Protein AF-A0A939WJG8-F1 (afdb_monomer)

pLDDT: mean 74.5, std 11.59, range [35.25, 91.19]

Solvent-accessible surface area (backbone atoms only — not comparable to full-atom values): 16256 Å² total; per-residue (Å²): 112,74,70,60,54,50,51,56,51,47,62,45,47,52,56,51,48,52,36,52,53,50,52,52,50,49,52,52,50,50,55,52,46,51,54,51,51,51,51,54,49,51,54,53,46,52,54,50,49,51,55,49,49,52,50,54,48,49,56,49,49,57,53,42,72,67,47,97,65,46,68,78,44,87,48,35,74,47,60,39,32,32,32,78,86,74,40,65,67,33,68,40,82,93,78,42,50,72,72,50,49,54,47,50,62,76,40,33,61,46,77,71,76,54,48,61,74,74,44,98,83,38,62,64,55,53,78,44,78,40,81,80,60,99,70,44,45,38,32,41,39,34,61,43,88,91,59,29,35,44,31,36,32,38,40,46,69,58,54,55,69,68,53,76,81,79,78,82,88,74,80,84,82,68,72,60,65,57,62,54,50,54,41,51,51,52,47,52,52,38,54,52,52,49,50,53,51,51,53,53,50,57,53,56,63,56,59,70,66,55,65,65,57,56,54,53,56,55,49,54,57,67,52,50,58,53,53,50,49,38,50,52,35,51,46,35,59,71,71,59,70,54,97,45,73,67,54,44,50,51,36,50,51,51,38,54,51,45,52,52,52,51,52,49,58,50,49,55,52,52,50,49,64,58,68,70,52,79,77,94,66,93,81,81,132

Structure (mmCIF, N/CA/C/O backbone):
data_AF-A0A939WJG8-F1
#
_entry.id   AF-A0A939WJG8-F1
#
loop_
_atom_site.group_PDB
_atom_site.id
_atom_site.type_symbol
_atom_site.label_atom_id
_atom_site.label_alt_id
_atom_site.label_comp_id
_atom_site.label_asym_id
_atom_site.label_entity_id
_atom_site.label_seq_id
_atom_site.pdbx_PDB_ins_code
_atom_site.Cartn_x
_atom_site.Cartn_y
_atom_site.Cartn_z
_atom_site.occupancy
_atom_site.B_iso_or_equiv
_atom_site.auth_seq_id
_atom_site.auth_comp_id
_atom_site.auth_asym_id
_atom_site.auth_atom_id
_atom_site.pdbx_PDB_model_num
ATOM 1 N N . MET A 1 1 ? -41.786 -8.969 37.452 1.00 54.22 1 MET A N 1
ATOM 2 C CA . MET A 1 1 ? -40.324 -9.191 37.584 1.00 54.22 1 MET A CA 1
ATOM 3 C C . MET A 1 1 ? -39.619 -9.526 36.266 1.00 54.22 1 MET A C 1
ATOM 5 O O . MET A 1 1 ? -38.732 -8.779 35.883 1.00 54.22 1 MET A O 1
ATOM 9 N N . ARG A 1 2 ? -40.009 -10.577 35.526 1.00 60.16 2 ARG A N 1
ATOM 10 C CA . ARG A 1 2 ? -39.289 -11.051 34.318 1.00 60.16 2 ARG A CA 1
ATOM 11 C C . ARG A 1 2 ? -39.144 -10.012 33.180 1.00 60.16 2 ARG A C 1
ATOM 13 O O . ARG A 1 2 ? -38.089 -9.943 32.566 1.00 60.16 2 ARG A O 1
ATOM 20 N N . LYS A 1 3 ? -40.157 -9.158 32.953 1.00 65.62 3 LYS A N 1
ATOM 21 C CA . LYS A 1 3 ? -40.115 -8.068 31.948 1.00 65.62 3 LYS A CA 1
ATOM 22 C C . LYS A 1 3 ? -39.109 -6.954 32.292 1.00 65.62 3 LYS A C 1
ATOM 24 O O . LYS A 1 3 ? -38.459 -6.437 31.400 1.00 65.62 3 LYS A O 1
ATOM 29 N N . ILE A 1 4 ? -38.939 -6.625 33.575 1.00 67.75 4 ILE A N 1
ATOM 30 C CA . ILE A 1 4 ? -38.030 -5.552 34.028 1.00 67.75 4 ILE A CA 1
ATOM 31 C C . ILE A 1 4 ? -36.568 -5.996 33.905 1.00 67.75 4 ILE A C 1
ATOM 33 O O . ILE A 1 4 ? -35.735 -5.246 33.409 1.00 67.75 4 ILE A O 1
ATOM 37 N N . VAL A 1 5 ? -36.270 -7.245 34.276 1.00 71.69 5 VAL A N 1
ATOM 38 C CA . VAL A 1 5 ? -34.931 -7.832 34.092 1.00 71.69 5 VAL A CA 1
ATOM 39 C C . VAL A 1 5 ? -34.547 -7.862 32.611 1.00 71.69 5 VAL A C 1
ATOM 41 O O . VAL A 1 5 ? -33.413 -7.541 32.271 1.00 71.69 5 VAL A O 1
ATOM 44 N N . LEU A 1 6 ? -35.500 -8.171 31.723 1.00 73.94 6 LEU A N 1
ATOM 45 C CA . LEU A 1 6 ? -35.280 -8.153 30.276 1.00 73.94 6 LEU A CA 1
ATOM 46 C C . LEU A 1 6 ? -34.906 -6.752 29.762 1.00 73.94 6 LEU A C 1
ATOM 48 O O . LEU A 1 6 ? -33.988 -6.632 28.959 1.00 73.94 6 LEU A O 1
ATOM 52 N N . VAL A 1 7 ? -35.572 -5.699 30.251 1.00 76.88 7 VAL A N 1
ATOM 53 C CA . VAL A 1 7 ? -35.285 -4.305 29.866 1.00 76.88 7 VAL A CA 1
ATOM 54 C C . VAL A 1 7 ? -33.875 -3.893 30.290 1.00 76.88 7 VAL A C 1
ATOM 56 O O . VAL A 1 7 ? -33.138 -3.341 29.480 1.00 76.88 7 VAL A O 1
ATOM 59 N N . TYR A 1 8 ? -33.460 -4.219 31.517 1.00 72.25 8 TYR A N 1
ATOM 60 C CA . TYR A 1 8 ? -32.099 -3.929 31.983 1.00 72.25 8 TYR A CA 1
ATOM 61 C C . TYR A 1 8 ? -31.030 -4.695 31.199 1.00 72.25 8 TYR A C 1
ATOM 63 O O . TYR A 1 8 ? -29.986 -4.137 30.863 1.00 72.25 8 TYR A O 1
ATOM 71 N N . LEU A 1 9 ? -31.299 -5.959 30.865 1.00 73.88 9 LEU A N 1
ATOM 72 C CA . LEU A 1 9 ? -30.382 -6.788 30.086 1.00 73.88 9 LEU A CA 1
ATOM 73 C C . LEU A 1 9 ? -30.248 -6.261 28.649 1.00 73.88 9 LEU A C 1
ATOM 75 O O . LEU A 1 9 ? -29.139 -6.192 28.126 1.00 73.88 9 LEU A O 1
ATOM 79 N N . LEU A 1 10 ? -31.348 -5.790 28.051 1.00 77.06 10 LEU A N 1
ATOM 80 C CA . LEU A 1 10 ? -31.349 -5.125 26.746 1.00 77.06 10 LEU A CA 1
ATOM 81 C C . LEU A 1 10 ? -30.571 -3.798 26.776 1.00 77.06 10 LEU A C 1
ATOM 83 O O . LEU A 1 10 ? -29.812 -3.512 25.853 1.00 77.06 10 LEU A O 1
ATOM 87 N N . MET A 1 11 ? -30.718 -3.014 27.849 1.00 76.50 11 MET A N 1
ATOM 88 C CA . MET A 1 11 ? -30.060 -1.712 27.994 1.00 76.50 11 MET A CA 1
ATOM 89 C C . MET A 1 11 ? -28.530 -1.820 28.091 1.00 76.50 11 MET A C 1
ATOM 91 O O . MET A 1 11 ? -27.831 -0.896 27.690 1.00 76.50 11 MET A O 1
ATOM 95 N N . ILE A 1 12 ? -28.014 -2.947 28.595 1.00 76.44 12 ILE A N 1
ATOM 96 C CA . ILE A 1 12 ? -26.574 -3.239 28.676 1.00 76.44 12 ILE A CA 1
ATOM 97 C C . ILE A 1 12 ? -26.078 -3.931 27.397 1.00 76.44 12 ILE A C 1
ATOM 99 O O . ILE A 1 12 ? -25.001 -3.615 26.892 1.00 76.44 12 ILE A O 1
ATOM 103 N N . ALA A 1 13 ? -26.856 -4.871 26.853 1.00 75.38 13 ALA A N 1
ATOM 104 C CA . ALA A 1 13 ? -26.451 -5.653 25.687 1.00 75.38 13 ALA A CA 1
ATOM 105 C C . ALA A 1 13 ? -26.390 -4.812 24.401 1.00 75.38 13 ALA A C 1
ATOM 107 O O . ALA A 1 13 ? -25.462 -4.969 23.611 1.00 75.38 13 ALA A O 1
ATOM 108 N N . LEU A 1 14 ? -27.341 -3.897 24.194 1.00 78.81 14 LEU A N 1
ATOM 109 C CA . LEU A 1 14 ? -27.427 -3.079 22.982 1.00 78.81 14 LEU A CA 1
ATOM 110 C C . LEU A 1 14 ? -26.174 -2.207 22.730 1.00 78.81 14 LEU A C 1
ATOM 112 O O . LEU A 1 14 ? -25.604 -2.294 21.639 1.00 78.81 14 LEU A O 1
ATOM 116 N N . PRO A 1 15 ? -25.685 -1.402 23.693 1.00 79.00 15 PRO A N 1
ATOM 117 C CA . PRO A 1 15 ? -24.461 -0.625 23.505 1.00 79.00 15 PRO A CA 1
ATOM 118 C C . PRO A 1 15 ? -23.212 -1.505 23.385 1.00 79.00 15 PRO A C 1
ATOM 120 O O . PRO A 1 15 ? -22.341 -1.188 22.580 1.00 79.00 15 PRO A O 1
ATOM 123 N N . ALA A 1 16 ? -23.129 -2.636 24.096 1.00 77.50 16 ALA A N 1
ATOM 124 C CA . ALA A 1 16 ? -22.011 -3.572 23.944 1.00 77.50 16 ALA A CA 1
ATOM 125 C C . ALA A 1 16 ? -21.936 -4.153 22.519 1.00 77.50 16 ALA A C 1
ATOM 127 O O . ALA A 1 16 ? -20.854 -4.255 21.941 1.00 77.50 16 ALA A O 1
ATOM 128 N N . VAL A 1 17 ? -23.088 -4.472 21.923 1.00 81.94 17 VAL A N 1
ATOM 129 C CA . VAL A 1 17 ? -23.177 -4.939 20.533 1.00 81.94 17 VAL A CA 1
ATOM 130 C C . VAL A 1 17 ? -22.814 -3.826 19.547 1.00 81.94 17 VAL A C 1
ATOM 132 O O . VAL A 1 17 ? -22.061 -4.078 18.610 1.00 81.94 17 VAL A O 1
ATOM 135 N N . LEU A 1 18 ? -23.275 -2.591 19.762 1.00 81.38 18 LEU A N 1
ATOM 136 C CA . LEU A 1 18 ? -22.906 -1.440 18.923 1.00 81.38 18 LEU A CA 1
ATOM 137 C C . LEU A 1 18 ? -21.399 -1.157 18.953 1.00 81.38 18 LEU A C 1
ATOM 139 O O . LEU A 1 18 ? -20.799 -0.903 17.911 1.00 81.38 18 LEU A O 1
ATOM 143 N N . VAL A 1 19 ? -20.785 -1.251 20.130 1.00 80.88 19 VAL A N 1
ATOM 144 C CA . VAL A 1 19 ? -19.335 -1.149 20.335 1.00 80.88 19 VAL A CA 1
ATOM 145 C C . VAL A 1 19 ? -18.621 -2.270 19.575 1.00 80.88 19 VAL A C 1
ATOM 147 O O . VAL A 1 19 ? -17.733 -1.997 18.771 1.00 80.88 19 VAL A O 1
ATOM 150 N N . ALA A 1 20 ? -19.039 -3.526 19.747 1.00 76.88 20 ALA A N 1
ATOM 151 C CA . ALA A 1 20 ? -18.427 -4.659 19.053 1.00 76.88 20 ALA A CA 1
ATOM 152 C C . ALA A 1 20 ? -18.528 -4.532 17.520 1.00 76.88 20 ALA A C 1
ATOM 154 O O . ALA A 1 20 ? -17.535 -4.717 16.813 1.00 76.88 20 ALA A O 1
ATOM 155 N N . LEU A 1 21 ? -19.700 -4.153 17.003 1.00 85.88 21 LEU A N 1
ATOM 156 C CA . LEU A 1 21 ? -19.925 -3.932 15.573 1.00 85.88 21 LEU A CA 1
ATOM 157 C C . LEU A 1 21 ? -19.122 -2.740 15.044 1.00 85.88 21 LEU A C 1
ATOM 159 O O . LEU A 1 21 ? -18.521 -2.842 13.977 1.00 85.88 21 LEU A O 1
ATOM 163 N N . GLY A 1 22 ? -19.065 -1.633 15.788 1.00 84.44 22 GLY A N 1
ATOM 164 C CA . GLY A 1 22 ? -18.285 -0.451 15.425 1.00 84.44 22 GLY A CA 1
ATOM 165 C C . GLY A 1 22 ? -16.783 -0.730 15.388 1.00 84.44 22 GLY A C 1
ATOM 166 O O . GLY A 1 22 ? -16.111 -0.328 14.440 1.00 84.44 22 GLY A O 1
ATOM 167 N N . GLY A 1 23 ? -16.265 -1.487 16.361 1.00 79.75 23 GLY A N 1
ATOM 168 C CA . GLY A 1 23 ? -14.868 -1.920 16.394 1.00 79.75 23 GLY A CA 1
ATOM 169 C C . GLY A 1 23 ? -14.524 -2.831 15.217 1.00 79.75 23 GLY A C 1
ATOM 170 O O . GLY A 1 23 ? -13.530 -2.604 14.529 1.00 79.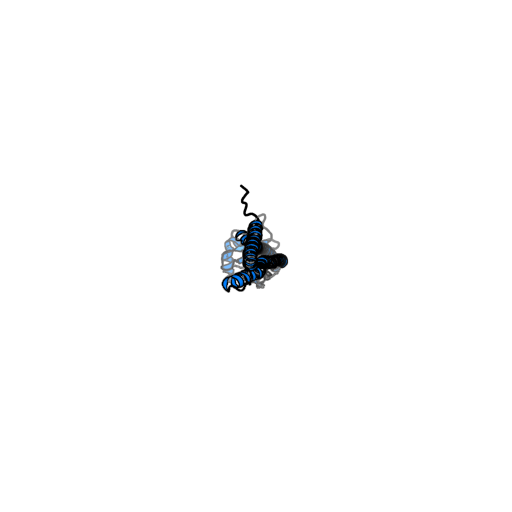75 23 GLY A O 1
ATOM 171 N N . LEU A 1 24 ? -15.386 -3.807 14.912 1.00 83.44 24 LEU A N 1
ATOM 172 C CA . LEU A 1 24 ? -15.197 -4.687 13.758 1.00 83.44 24 LEU A CA 1
ATOM 173 C C . LEU A 1 24 ? -15.260 -3.912 12.434 1.00 83.44 24 LEU A C 1
ATOM 175 O O . LEU A 1 24 ? -14.475 -4.173 11.521 1.00 83.44 24 LEU A O 1
ATOM 179 N N . HIS A 1 25 ? -16.166 -2.937 12.327 1.00 81.44 25 HIS A N 1
ATOM 180 C CA . HIS A 1 25 ? -16.285 -2.097 11.140 1.00 81.44 25 HIS A CA 1
ATOM 181 C C . HIS A 1 25 ? -15.059 -1.196 10.954 1.00 81.44 25 HIS A C 1
ATOM 183 O O . HIS A 1 25 ? -14.574 -1.063 9.832 1.00 81.44 25 HIS A O 1
ATOM 189 N N . LEU A 1 26 ? -14.513 -0.650 12.045 1.00 85.50 26 LEU A N 1
ATOM 190 C CA . LEU A 1 26 ? -13.283 0.142 12.045 1.00 85.50 26 LEU A CA 1
ATOM 191 C C . LEU A 1 26 ? -12.083 -0.685 11.576 1.00 85.50 26 LEU A C 1
ATOM 193 O O . LEU A 1 26 ? -11.388 -0.269 10.654 1.00 85.50 26 LEU A O 1
ATOM 197 N N . VAL A 1 27 ? -11.880 -1.873 12.153 1.00 82.25 27 VAL A N 1
ATOM 198 C CA . VAL A 1 27 ? -10.782 -2.772 11.764 1.00 82.25 27 VAL A CA 1
ATOM 199 C C . VAL A 1 27 ? -10.921 -3.181 10.303 1.00 82.25 27 VAL A C 1
ATOM 201 O O . VAL A 1 27 ? -9.962 -3.091 9.543 1.00 82.25 27 VAL A O 1
ATOM 204 N N . ARG A 1 28 ? -12.126 -3.571 9.871 1.00 80.94 28 ARG A N 1
ATOM 205 C CA . ARG A 1 28 ? -12.371 -3.946 8.475 1.00 80.94 28 ARG A CA 1
ATOM 206 C C . ARG A 1 28 ? -12.091 -2.783 7.522 1.00 80.94 28 ARG A C 1
ATOM 208 O O . ARG A 1 28 ? -11.525 -3.005 6.455 1.00 80.94 28 ARG A O 1
ATOM 215 N N . ARG A 1 29 ? -12.478 -1.561 7.898 1.00 81.38 29 ARG A N 1
ATOM 216 C CA . ARG A 1 29 ? -12.236 -0.351 7.105 1.00 81.38 29 ARG A CA 1
ATOM 217 C C . ARG A 1 29 ? -10.747 -0.028 7.015 1.00 81.38 29 ARG A C 1
ATOM 219 O O . ARG A 1 29 ? -10.286 0.294 5.927 1.00 81.38 29 ARG A O 1
ATOM 226 N N . GLU A 1 30 ? -10.010 -0.162 8.113 1.00 81.94 30 GLU A N 1
ATOM 227 C CA . GLU A 1 30 ? -8.571 0.106 8.131 1.00 81.94 30 GLU A CA 1
ATOM 228 C C . GLU A 1 30 ? -7.794 -0.940 7.326 1.00 81.94 30 GLU A C 1
ATOM 230 O O . GLU A 1 30 ? -6.941 -0.585 6.523 1.00 81.94 30 GLU A O 1
ATOM 235 N N . VAL A 1 31 ? -8.157 -2.222 7.438 1.00 81.25 31 VAL A N 1
ATOM 236 C CA . VAL A 1 31 ? -7.549 -3.298 6.637 1.00 81.25 31 VAL A CA 1
ATOM 237 C C . VAL A 1 31 ? -7.806 -3.095 5.141 1.00 81.25 31 VAL A C 1
ATOM 239 O O . VAL A 1 31 ? -6.884 -3.220 4.338 1.00 81.25 31 VAL A O 1
ATOM 242 N N . LEU A 1 32 ? -9.040 -2.756 4.751 1.00 80.94 32 LEU A N 1
ATOM 243 C CA . LEU A 1 32 ? -9.377 -2.480 3.349 1.00 80.94 32 LEU A CA 1
ATOM 244 C C . LEU A 1 32 ? -8.619 -1.266 2.811 1.00 80.94 32 LEU A C 1
ATOM 246 O O . LEU A 1 32 ? -8.122 -1.312 1.687 1.00 80.94 32 LEU A O 1
ATOM 250 N N . ARG A 1 33 ? -8.513 -0.205 3.616 1.00 78.62 33 ARG A N 1
ATOM 251 C CA . ARG A 1 33 ? -7.779 1.002 3.248 1.00 78.62 33 ARG A CA 1
ATOM 252 C C . ARG A 1 33 ? -6.295 0.711 3.056 1.00 78.62 33 ARG A C 1
ATOM 254 O O . ARG A 1 33 ? -5.763 1.067 2.016 1.00 78.62 33 ARG A O 1
ATOM 261 N N . LEU A 1 34 ? -5.657 0.029 4.008 1.00 77.94 34 LEU A N 1
ATOM 262 C CA . LEU A 1 34 ? -4.239 -0.320 3.917 1.00 77.94 34 LEU A CA 1
ATOM 263 C C . LEU A 1 34 ? -3.947 -1.135 2.659 1.00 77.94 34 LEU A C 1
ATOM 265 O O . LEU A 1 34 ? -2.980 -0.848 1.968 1.00 77.94 34 LEU A O 1
ATOM 269 N N . HIS A 1 35 ? -4.811 -2.095 2.320 1.00 76.88 35 HIS A N 1
ATOM 270 C CA . HIS A 1 35 ? -4.614 -2.914 1.129 1.00 76.88 35 HIS A CA 1
ATOM 271 C C . HIS A 1 35 ? -4.800 -2.122 -0.174 1.00 76.88 35 HIS A C 1
ATOM 273 O O . HIS A 1 35 ? -4.057 -2.323 -1.133 1.00 76.88 35 HIS A O 1
ATOM 279 N N . GLN A 1 36 ? -5.776 -1.207 -0.222 1.00 77.25 36 GLN A N 1
ATOM 280 C CA . GLN A 1 36 ? -5.980 -0.333 -1.381 1.00 77.25 36 GLN A CA 1
ATOM 281 C C . GLN A 1 36 ? -4.844 0.678 -1.548 1.00 77.25 36 GLN A C 1
ATOM 283 O O . GLN A 1 36 ? -4.355 0.859 -2.664 1.00 77.25 36 GLN A O 1
ATOM 288 N N . ASP A 1 37 ? -4.407 1.298 -0.454 1.00 78.62 37 ASP A N 1
ATOM 289 C CA . ASP A 1 37 ? -3.308 2.256 -0.457 1.00 78.62 37 ASP A CA 1
ATOM 290 C C . ASP A 1 37 ? -1.997 1.550 -0.840 1.00 78.62 37 ASP A C 1
ATOM 292 O O . ASP A 1 37 ? -1.301 2.011 -1.740 1.00 78.62 37 ASP A O 1
ATOM 296 N N . GLU A 1 38 ? -1.697 0.379 -0.270 1.00 75.81 38 GLU A N 1
ATOM 297 C CA . GLU A 1 38 ? -0.520 -0.425 -0.626 1.00 75.81 38 GLU A CA 1
ATOM 298 C C . GLU A 1 38 ? -0.502 -0.786 -2.118 1.00 75.81 38 GLU A C 1
ATOM 300 O O . GLU A 1 38 ? 0.510 -0.578 -2.787 1.00 75.81 38 GLU A O 1
ATOM 305 N N . GLN A 1 39 ? -1.624 -1.253 -2.680 1.00 76.75 39 GLN A N 1
ATOM 306 C CA . GLN A 1 39 ? -1.711 -1.576 -4.108 1.00 76.75 39 GLN A CA 1
ATOM 307 C C . GLN A 1 39 ? -1.562 -0.339 -5.001 1.00 76.75 39 GLN A C 1
ATOM 309 O O . GLN A 1 39 ? -0.847 -0.38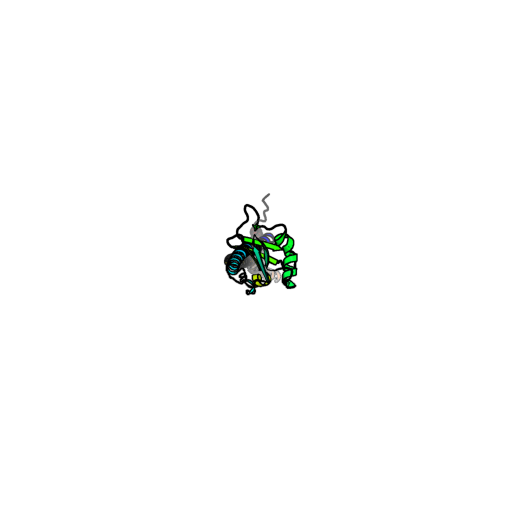4 -6.005 1.00 76.75 39 GLN A O 1
ATOM 314 N N . ALA A 1 40 ? -2.213 0.774 -4.652 1.00 77.75 40 ALA A N 1
ATOM 315 C CA . ALA A 1 40 ? -2.120 2.017 -5.410 1.00 77.75 40 ALA A CA 1
ATOM 316 C C . ALA A 1 40 ? -0.698 2.590 -5.369 1.00 77.75 40 ALA A C 1
ATOM 318 O O . ALA A 1 40 ? -0.169 3.018 -6.400 1.00 77.75 40 ALA A O 1
ATOM 319 N N . HIS A 1 41 ? -0.054 2.551 -4.203 1.00 77.62 41 HIS A N 1
ATOM 320 C CA . HIS A 1 41 ? 1.327 2.971 -4.032 1.00 77.62 41 HIS A CA 1
ATOM 321 C C . HIS A 1 41 ? 2.293 2.045 -4.763 1.00 77.62 41 HIS A C 1
ATOM 323 O O . HIS A 1 41 ? 3.136 2.562 -5.485 1.00 77.62 41 HIS A O 1
ATOM 329 N N . ALA A 1 42 ? 2.139 0.722 -4.684 1.00 74.31 42 ALA A N 1
ATOM 330 C CA . ALA A 1 42 ? 2.972 -0.227 -5.423 1.00 74.31 42 ALA A CA 1
ATOM 331 C C . ALA A 1 42 ? 2.835 -0.044 -6.945 1.00 74.31 42 ALA A C 1
ATOM 333 O O . ALA A 1 42 ? 3.831 -0.017 -7.667 1.00 74.31 42 ALA A O 1
ATOM 334 N N . ALA A 1 43 ? 1.615 0.166 -7.450 1.00 76.06 43 ALA A N 1
ATOM 335 C CA . ALA A 1 43 ? 1.381 0.428 -8.870 1.00 76.06 43 ALA A CA 1
ATOM 336 C C . ALA A 1 43 ? 2.008 1.761 -9.322 1.00 76.06 43 ALA A C 1
ATOM 338 O O . ALA A 1 43 ? 2.669 1.839 -10.365 1.00 76.06 43 ALA A O 1
ATOM 339 N N . GLN A 1 44 ? 1.842 2.825 -8.532 1.00 77.62 44 GLN A N 1
ATOM 340 C CA . GLN A 1 44 ? 2.447 4.126 -8.823 1.00 77.62 44 GLN A CA 1
ATOM 341 C C . GLN A 1 44 ? 3.968 4.115 -8.669 1.00 77.62 44 GLN A C 1
ATOM 343 O O . GLN A 1 44 ? 4.671 4.798 -9.410 1.00 77.62 44 GLN A O 1
ATOM 348 N N . ALA A 1 45 ? 4.495 3.369 -7.709 1.00 76.00 45 ALA A N 1
ATOM 349 C CA . ALA A 1 45 ? 5.917 3.309 -7.463 1.00 76.00 45 ALA A CA 1
ATOM 350 C C . ALA A 1 45 ? 6.616 2.450 -8.516 1.00 76.00 45 ALA A C 1
ATOM 352 O O . ALA A 1 45 ? 7.583 2.928 -9.097 1.00 76.00 45 ALA A O 1
ATOM 353 N N . GLY A 1 46 ? 6.044 1.308 -8.910 1.00 72.44 46 GLY A N 1
ATOM 354 C CA . GLY A 1 46 ? 6.531 0.514 -10.039 1.00 72.44 46 GLY A CA 1
ATOM 355 C C . GLY A 1 46 ? 6.561 1.310 -11.348 1.00 72.44 46 GLY A C 1
ATOM 356 O O . GLY A 1 46 ? 7.570 1.321 -12.051 1.00 72.44 46 GLY A O 1
ATOM 357 N N . THR A 1 47 ? 5.503 2.067 -11.655 1.00 79.06 47 THR A N 1
ATOM 358 C CA . THR A 1 47 ? 5.480 2.928 -12.855 1.00 79.06 47 THR A CA 1
ATOM 359 C C . THR A 1 47 ? 6.507 4.064 -12.790 1.00 79.06 47 THR A C 1
ATOM 361 O O . THR A 1 47 ? 7.200 4.317 -13.778 1.00 79.06 47 THR A O 1
ATOM 364 N N . ARG A 1 48 ? 6.672 4.723 -11.634 1.00 78.56 48 ARG A N 1
ATOM 365 C CA . ARG A 1 48 ? 7.711 5.751 -11.433 1.00 78.56 48 ARG A CA 1
ATOM 366 C C . ARG A 1 48 ? 9.121 5.172 -11.499 1.00 78.56 48 ARG A C 1
ATOM 368 O O . ARG A 1 48 ? 9.994 5.807 -12.085 1.00 78.56 48 ARG A O 1
ATOM 375 N N . LEU A 1 49 ? 9.340 3.995 -10.918 1.00 76.88 49 LEU A N 1
ATOM 376 C CA . LEU A 1 49 ? 10.617 3.291 -10.916 1.00 76.88 49 LEU A CA 1
ATOM 377 C C . LEU A 1 49 ? 11.015 2.941 -12.348 1.00 76.88 49 LEU A C 1
ATOM 379 O O . LEU A 1 49 ? 12.116 3.283 -12.758 1.00 76.88 49 LEU A O 1
ATOM 383 N N . VAL A 1 50 ? 10.104 2.361 -13.136 1.00 78.00 50 VAL A N 1
ATOM 384 C CA . VAL A 1 50 ? 10.342 2.042 -14.553 1.00 78.00 50 VAL A CA 1
ATOM 385 C C . VAL A 1 50 ? 10.621 3.305 -15.366 1.00 78.00 50 VAL A C 1
ATOM 387 O O . VAL A 1 50 ? 11.606 3.348 -16.101 1.00 78.00 50 VAL A O 1
ATOM 390 N N . ALA A 1 51 ? 9.815 4.360 -15.210 1.00 78.50 51 ALA A N 1
ATOM 391 C CA . ALA A 1 51 ? 10.023 5.616 -15.932 1.00 78.50 51 ALA A CA 1
ATOM 392 C C . ALA A 1 51 ? 11.372 6.269 -15.583 1.00 78.50 51 ALA A C 1
ATOM 394 O O . ALA A 1 51 ? 12.084 6.762 -16.462 1.00 78.50 51 ALA A O 1
ATOM 395 N N . ARG A 1 52 ? 11.751 6.246 -14.300 1.00 80.06 52 ARG A N 1
ATOM 396 C CA . ARG A 1 52 ? 13.037 6.759 -13.824 1.00 80.06 52 ARG A CA 1
ATOM 397 C C . ARG A 1 52 ? 14.199 5.907 -14.321 1.00 80.06 52 ARG A C 1
ATOM 399 O O . ARG A 1 52 ? 15.157 6.468 -14.842 1.00 80.06 52 ARG A O 1
ATOM 406 N N . ALA A 1 53 ? 14.088 4.585 -14.219 1.00 78.50 53 ALA A N 1
ATOM 407 C CA . ALA A 1 53 ? 15.079 3.633 -14.699 1.00 78.50 53 ALA A CA 1
ATOM 408 C C . ALA A 1 53 ? 15.335 3.812 -16.193 1.00 78.50 53 ALA A C 1
ATOM 410 O O . ALA A 1 53 ? 16.480 3.932 -16.615 1.00 78.50 53 ALA A O 1
ATOM 411 N N . GLN A 1 54 ? 14.271 3.907 -16.991 1.00 81.81 54 GLN A N 1
ATOM 412 C CA . GLN A 1 54 ? 14.372 4.131 -18.427 1.00 81.81 54 GLN A CA 1
ATOM 413 C C . GLN A 1 54 ? 15.075 5.456 -18.739 1.00 81.81 54 GLN A C 1
ATOM 415 O O . GLN A 1 54 ? 15.925 5.502 -19.629 1.00 81.81 54 GLN A O 1
ATOM 420 N N . LYS A 1 55 ? 14.753 6.527 -18.004 1.00 84.44 55 LYS A N 1
ATOM 421 C CA . LYS A 1 55 ? 15.390 7.836 -18.182 1.00 84.44 55 LYS A CA 1
ATOM 422 C C . LYS A 1 55 ? 16.876 7.805 -17.813 1.00 84.44 55 LYS A C 1
ATOM 424 O O . LYS A 1 55 ? 17.701 8.217 -18.624 1.00 84.44 55 LYS A O 1
ATOM 429 N N . GLU A 1 56 ? 17.222 7.292 -16.634 1.00 83.69 56 GLU A N 1
ATOM 430 C CA . GLU A 1 56 ? 18.612 7.188 -16.168 1.00 83.69 56 GLU A CA 1
ATOM 431 C C . GLU A 1 56 ? 19.447 6.280 -17.086 1.00 83.69 56 GLU A C 1
ATOM 433 O O . GLU A 1 56 ? 20.585 6.612 -17.430 1.00 83.69 56 GLU A O 1
ATOM 438 N N . LEU A 1 57 ? 18.869 5.172 -17.557 1.00 85.00 57 LEU A N 1
ATOM 439 C CA . LEU A 1 57 ? 19.516 4.258 -18.493 1.00 85.00 57 LEU A CA 1
ATOM 440 C C . LEU A 1 57 ? 19.754 4.910 -19.856 1.00 85.00 57 LEU A C 1
ATOM 442 O O . LEU A 1 57 ? 20.842 4.774 -20.411 1.00 85.00 57 LEU A O 1
ATOM 446 N N . LEU A 1 58 ? 18.772 5.648 -20.383 1.00 86.06 58 LEU A N 1
ATOM 447 C CA . LEU A 1 58 ? 18.912 6.377 -21.644 1.00 86.06 58 LEU A CA 1
ATOM 448 C C . LEU A 1 58 ? 19.990 7.459 -21.550 1.00 86.06 58 LEU A C 1
ATOM 450 O O . LEU A 1 58 ? 20.825 7.579 -22.445 1.00 86.06 58 LEU A O 1
ATOM 454 N N . GLU A 1 59 ? 20.007 8.229 -20.463 1.00 87.62 59 GLU A N 1
ATOM 455 C CA . GLU A 1 59 ? 21.037 9.242 -20.230 1.00 87.62 59 GLU A CA 1
ATOM 456 C C . GLU A 1 59 ? 22.430 8.610 -20.123 1.00 87.62 59 GLU A C 1
ATOM 458 O O . GLU A 1 59 ? 23.374 9.090 -20.754 1.00 87.62 59 GLU A O 1
ATOM 463 N N . THR A 1 60 ? 22.554 7.498 -19.395 1.00 86.06 60 THR A N 1
ATOM 464 C CA . THR A 1 60 ? 23.812 6.746 -19.270 1.00 86.06 60 THR A CA 1
ATOM 465 C C . THR A 1 60 ? 24.263 6.200 -20.622 1.00 86.06 60 THR A C 1
ATOM 467 O O . THR A 1 60 ? 25.420 6.362 -21.007 1.00 86.06 60 THR A O 1
ATOM 470 N N . ALA A 1 61 ? 23.343 5.627 -21.396 1.00 87.25 61 ALA A N 1
ATOM 471 C CA . ALA A 1 61 ? 23.647 5.078 -22.706 1.00 87.25 61 ALA A CA 1
ATOM 472 C C . ALA A 1 61 ? 24.097 6.160 -23.700 1.00 87.25 61 ALA A C 1
ATOM 474 O O . ALA A 1 61 ? 25.058 5.971 -24.447 1.00 87.25 61 ALA A O 1
ATOM 475 N N . ARG A 1 62 ? 23.463 7.338 -23.677 1.00 87.62 62 ARG A N 1
ATOM 476 C CA . ARG A 1 62 ? 23.880 8.483 -24.498 1.00 87.62 62 ARG A CA 1
ATOM 477 C C . ARG A 1 62 ? 25.273 8.996 -24.138 1.00 87.62 62 ARG A C 1
ATOM 479 O O . ARG A 1 62 ? 25.980 9.428 -25.055 1.00 87.62 62 ARG A O 1
ATOM 486 N N . ARG A 1 63 ? 25.646 8.964 -22.850 1.00 87.50 63 ARG A N 1
ATOM 487 C CA . ARG A 1 63 ? 26.997 9.314 -22.373 1.00 87.50 63 ARG A CA 1
ATOM 488 C C . ARG A 1 63 ? 28.025 8.308 -22.879 1.00 87.50 63 ARG A C 1
ATOM 490 O O . ARG A 1 63 ? 28.951 8.714 -23.570 1.00 87.50 63 ARG A O 1
ATOM 497 N N . LEU A 1 64 ? 27.787 7.013 -22.669 1.00 86.69 64 LEU A N 1
ATOM 498 C CA . LEU A 1 64 ? 28.664 5.943 -23.157 1.00 86.69 64 LEU A CA 1
ATOM 499 C C . LEU A 1 64 ? 28.835 5.991 -24.680 1.00 86.69 64 LEU A C 1
ATOM 501 O O . LEU A 1 64 ? 29.942 5.931 -25.195 1.00 86.69 64 LEU A O 1
ATOM 505 N N . ALA A 1 65 ? 27.752 6.210 -25.428 1.00 84.75 65 ALA A N 1
ATOM 506 C CA . ALA A 1 65 ? 27.817 6.345 -26.884 1.00 84.75 65 ALA A CA 1
ATOM 507 C C . ALA A 1 65 ? 28.592 7.588 -27.370 1.00 84.75 65 ALA A C 1
ATOM 509 O O . ALA A 1 65 ? 28.873 7.706 -28.568 1.00 84.75 65 ALA A O 1
ATOM 510 N N . ALA A 1 66 ? 28.846 8.576 -26.505 1.00 84.50 66 ALA A N 1
ATOM 511 C CA . ALA A 1 66 ? 29.660 9.743 -26.838 1.00 84.50 66 ALA A CA 1
ATOM 512 C C . ALA A 1 66 ? 31.160 9.462 -26.668 1.00 84.50 66 ALA A C 1
ATOM 514 O O . ALA A 1 66 ? 31.971 10.051 -27.392 1.00 84.50 66 ALA A O 1
ATOM 515 N N . GLU A 1 67 ? 31.516 8.538 -25.777 1.00 84.19 67 GLU A N 1
ATOM 516 C CA . GLU A 1 67 ? 32.895 8.149 -25.516 1.00 84.19 67 GLU A CA 1
ATOM 517 C C . GLU A 1 67 ? 33.538 7.466 -26.739 1.00 84.19 67 GLU A C 1
ATOM 519 O O . GLU A 1 67 ? 32.856 6.853 -27.570 1.00 84.19 67 GLU A O 1
ATOM 524 N N . PRO A 1 68 ? 34.864 7.606 -26.914 1.00 76.50 68 PRO A N 1
ATOM 525 C CA . PRO A 1 68 ? 35.581 6.968 -28.013 1.00 76.50 68 PRO A CA 1
ATOM 526 C C . PRO A 1 68 ? 35.707 5.445 -27.839 1.00 76.50 68 PRO A C 1
ATOM 528 O O . PRO A 1 68 ? 35.776 4.740 -28.844 1.00 76.50 68 PRO A O 1
ATOM 531 N N . SER A 1 69 ? 35.706 4.944 -26.597 1.00 78.94 69 SER A N 1
ATOM 532 C CA . SER A 1 69 ? 35.846 3.518 -26.268 1.00 78.94 69 SER A CA 1
ATOM 533 C C . SER A 1 69 ? 34.857 3.090 -25.169 1.00 78.94 69 SER A C 1
ATOM 535 O O . SER A 1 69 ? 35.244 2.915 -24.018 1.00 78.94 69 SER A O 1
ATOM 537 N N . PRO A 1 70 ? 33.564 2.907 -25.496 1.00 77.50 70 PRO A N 1
ATOM 538 C CA . PRO A 1 70 ? 32.551 2.493 -24.519 1.00 77.50 70 PRO A CA 1
ATOM 539 C C . PRO A 1 70 ? 32.741 1.068 -23.969 1.00 77.50 70 PRO A C 1
ATOM 541 O O . PRO A 1 70 ? 32.035 0.678 -23.046 1.00 77.50 70 PRO A O 1
ATOM 544 N N . SER A 1 71 ? 33.660 0.271 -24.526 1.00 77.69 71 SER A N 1
ATOM 545 C CA . SER A 1 71 ? 33.936 -1.104 -24.085 1.00 77.69 71 SER A CA 1
ATOM 546 C C . SER A 1 71 ? 34.540 -1.200 -22.685 1.00 77.69 71 SER A C 1
ATOM 548 O O . SER A 1 71 ? 34.501 -2.276 -22.094 1.00 77.69 71 SER A O 1
ATOM 550 N N . ASP A 1 72 ? 35.094 -0.102 -22.171 1.00 80.50 72 ASP A N 1
ATOM 551 C CA . ASP A 1 72 ? 35.828 -0.094 -20.905 1.00 80.50 72 ASP A CA 1
ATOM 552 C C . ASP A 1 72 ? 34.892 0.048 -19.686 1.00 80.50 72 ASP A C 1
ATOM 554 O O . ASP A 1 72 ? 35.298 -0.229 -18.555 1.00 80.50 72 ASP A O 1
ATOM 558 N N . ASP A 1 73 ? 33.621 0.428 -19.887 1.00 84.56 73 ASP A N 1
ATOM 559 C CA . ASP A 1 73 ? 32.635 0.513 -18.804 1.00 84.56 73 ASP A CA 1
ATOM 560 C C . ASP A 1 73 ? 32.116 -0.882 -18.408 1.00 84.56 73 ASP A C 1
ATOM 562 O O . ASP A 1 73 ? 31.747 -1.714 -19.241 1.00 84.56 73 ASP A O 1
ATOM 566 N N . ARG A 1 74 ? 32.007 -1.132 -17.098 1.00 85.50 74 ARG A N 1
ATOM 567 C CA . ARG A 1 74 ? 31.468 -2.382 -16.529 1.00 85.50 74 ARG A CA 1
ATOM 568 C C . ARG A 1 74 ? 30.031 -2.672 -16.964 1.00 85.50 74 ARG A C 1
ATOM 570 O O . ARG A 1 74 ? 29.638 -3.835 -16.995 1.00 85.50 74 ARG A O 1
ATOM 577 N N . LEU A 1 75 ? 29.243 -1.662 -17.319 1.00 84.38 75 LEU A N 1
ATOM 578 C CA . LEU A 1 75 ? 27.895 -1.844 -17.853 1.00 84.38 75 LEU A CA 1
ATOM 579 C C . LEU A 1 75 ? 27.892 -2.484 -19.238 1.00 84.38 75 LEU A C 1
ATOM 581 O O . LEU A 1 75 ? 26.954 -3.213 -19.567 1.00 84.38 75 LEU A O 1
ATOM 585 N N . VAL A 1 76 ? 28.920 -2.218 -20.040 1.00 86.62 76 VAL A N 1
ATOM 586 C CA . VAL A 1 76 ? 28.997 -2.668 -21.424 1.00 86.62 76 VAL A CA 1
ATOM 587 C C . VAL A 1 76 ? 29.564 -4.079 -21.463 1.00 86.62 76 VAL A C 1
ATOM 589 O O . VAL A 1 76 ? 30.580 -4.388 -20.843 1.00 86.62 76 VAL A O 1
ATOM 592 N N . ARG A 1 77 ? 28.861 -4.974 -22.154 1.00 86.62 77 ARG A N 1
ATOM 593 C CA . ARG A 1 77 ? 29.283 -6.357 -22.380 1.00 86.62 77 ARG A CA 1
ATOM 594 C C . ARG A 1 77 ? 30.025 -6.499 -23.698 1.00 86.62 77 ARG A C 1
ATOM 596 O O . ARG A 1 77 ? 31.087 -7.103 -23.736 1.00 86.62 77 ARG A O 1
ATOM 603 N N . ASN A 1 78 ? 29.437 -5.955 -24.756 1.00 88.44 78 ASN A N 1
ATOM 604 C CA . ASN A 1 78 ? 29.960 -5.983 -26.113 1.00 88.44 78 ASN A CA 1
ATOM 605 C C . ASN A 1 78 ? 29.653 -4.648 -26.785 1.00 88.44 78 ASN A C 1
ATOM 607 O O . ASN A 1 78 ? 28.652 -4.004 -26.472 1.00 88.44 78 ASN A O 1
ATOM 611 N N . THR A 1 79 ? 30.490 -4.248 -27.735 1.00 89.31 79 THR A N 1
ATOM 612 C CA . THR A 1 79 ? 30.272 -3.050 -28.552 1.00 89.31 79 THR A CA 1
ATOM 613 C C . THR A 1 79 ? 30.194 -3.455 -30.009 1.00 89.31 79 THR A C 1
ATOM 615 O O . THR A 1 79 ? 30.823 -4.428 -30.425 1.00 89.31 79 THR A O 1
ATOM 618 N N . PHE A 1 80 ? 29.421 -2.714 -30.791 1.00 89.56 80 PHE A N 1
ATOM 619 C CA . PHE A 1 80 ? 29.403 -2.872 -32.228 1.00 89.56 80 PHE A CA 1
ATOM 620 C C . PHE A 1 80 ? 29.484 -1.524 -32.922 1.00 89.56 80 PHE A C 1
ATOM 622 O O . PHE A 1 80 ? 29.003 -0.497 -32.438 1.00 89.56 80 PHE A O 1
ATOM 629 N N . GLU A 1 81 ? 30.094 -1.558 -34.092 1.00 88.56 81 GLU A N 1
ATOM 630 C CA . GLU A 1 81 ? 30.224 -0.417 -34.964 1.00 88.56 81 GLU A CA 1
ATOM 631 C C . GLU A 1 81 ? 29.843 -0.829 -36.373 1.00 88.56 81 GLU A C 1
ATOM 633 O O . GLU A 1 81 ? 30.338 -1.823 -36.907 1.00 88.56 81 GLU A O 1
ATOM 638 N N . TRP A 1 82 ? 28.958 -0.046 -36.966 1.00 87.94 82 TRP A N 1
ATOM 639 C CA . TRP A 1 82 ? 28.451 -0.255 -38.304 1.00 87.94 82 TRP A CA 1
ATOM 640 C C . TRP A 1 82 ? 28.639 1.012 -39.139 1.00 87.94 82 TRP A C 1
ATOM 642 O O . TRP A 1 82 ? 28.455 2.122 -38.641 1.00 87.94 82 TRP A O 1
ATOM 652 N N . THR A 1 83 ? 28.996 0.865 -40.408 1.00 85.12 83 THR A N 1
ATOM 653 C CA . THR A 1 83 ? 29.116 1.958 -41.376 1.00 85.12 83 THR A CA 1
ATOM 654 C C . THR A 1 83 ? 28.316 1.625 -42.628 1.00 85.12 83 THR A C 1
ATOM 656 O O . THR A 1 83 ? 28.230 0.473 -43.047 1.00 85.12 83 THR A O 1
ATOM 659 N N . GLY A 1 84 ? 27.739 2.647 -43.264 1.00 76.88 84 GLY A N 1
ATOM 660 C CA . GLY A 1 84 ? 26.977 2.460 -44.503 1.00 76.88 84 GLY A CA 1
ATOM 661 C C . GLY A 1 84 ? 27.789 1.912 -45.680 1.00 76.88 84 GLY A C 1
ATOM 662 O O . GLY A 1 84 ? 27.194 1.361 -46.600 1.00 76.88 84 GLY A O 1
ATOM 663 N N . GLN A 1 85 ? 29.118 2.054 -45.653 1.00 73.75 85 GLN A N 1
ATOM 664 C CA . GLN A 1 85 ? 30.013 1.588 -46.717 1.00 73.75 85 GLN A CA 1
ATOM 665 C C . GLN A 1 85 ? 30.502 0.150 -46.487 1.00 73.75 85 GLN A C 1
ATOM 667 O O . GLN A 1 85 ? 30.456 -0.648 -47.417 1.00 73.75 85 GLN A O 1
ATOM 672 N N . ASP A 1 86 ? 30.905 -0.195 -45.257 1.00 76.94 86 ASP A N 1
ATOM 673 C CA . ASP A 1 86 ? 31.560 -1.479 -44.948 1.00 76.94 86 ASP A CA 1
ATOM 674 C C . ASP A 1 86 ? 30.660 -2.451 -44.167 1.00 76.94 86 ASP A C 1
ATOM 676 O O . ASP A 1 86 ? 31.050 -3.577 -43.858 1.00 76.94 86 ASP A O 1
ATOM 680 N N . GLY A 1 87 ? 29.445 -2.029 -43.812 1.00 83.88 87 GLY A N 1
ATOM 681 C CA . GLY A 1 87 ? 28.558 -2.800 -42.956 1.00 83.88 87 GLY A CA 1
ATOM 682 C C . GLY A 1 87 ? 29.088 -2.870 -41.523 1.00 83.88 87 GLY A C 1
ATOM 683 O O . GLY A 1 87 ? 29.427 -1.856 -40.923 1.00 83.88 87 GLY A O 1
ATOM 684 N N . LEU A 1 88 ? 29.120 -4.063 -40.927 1.00 85.31 88 LEU A N 1
ATOM 685 C CA . LEU A 1 88 ? 29.595 -4.241 -39.553 1.00 85.31 88 LEU A CA 1
ATOM 686 C C . LEU A 1 88 ? 31.134 -4.187 -39.497 1.00 85.31 88 LEU A C 1
ATOM 688 O O . LEU A 1 88 ? 31.812 -5.156 -39.832 1.00 85.31 88 LEU A O 1
ATOM 692 N N . VAL A 1 89 ? 31.678 -3.066 -39.025 1.00 84.94 89 VAL A N 1
ATOM 693 C CA . VAL A 1 89 ? 33.124 -2.814 -38.913 1.00 84.94 89 VAL A CA 1
ATOM 694 C C . VAL A 1 89 ? 33.729 -3.513 -37.697 1.00 84.94 89 VAL A C 1
ATOM 696 O O . VAL A 1 89 ? 34.849 -4.022 -37.774 1.00 84.94 89 VAL A O 1
ATOM 699 N N . ARG A 1 90 ? 32.996 -3.550 -36.576 1.00 84.06 90 ARG A N 1
ATOM 700 C CA . ARG A 1 90 ? 33.402 -4.217 -35.331 1.00 84.06 90 ARG A CA 1
ATOM 701 C C . ARG A 1 90 ? 32.172 -4.818 -34.634 1.00 84.06 90 ARG A C 1
ATOM 703 O O . ARG A 1 90 ? 31.143 -4.145 -34.597 1.00 84.06 90 ARG A O 1
ATOM 710 N N . PRO A 1 91 ? 32.258 -6.024 -34.052 1.00 84.31 91 PRO A N 1
ATOM 711 C CA . PRO A 1 91 ? 33.362 -6.980 -34.154 1.00 84.31 91 PRO A CA 1
ATOM 712 C C . PRO A 1 91 ? 33.377 -7.681 -35.522 1.00 84.31 91 PRO A C 1
ATOM 714 O O . PRO A 1 91 ? 32.327 -8.025 -36.066 1.00 84.31 91 PRO A O 1
ATOM 717 N N . ARG A 1 92 ? 34.571 -7.907 -36.088 1.00 83.38 92 ARG A N 1
ATOM 718 C CA . ARG A 1 92 ? 34.724 -8.708 -37.315 1.00 83.38 92 ARG A CA 1
ATOM 719 C C . ARG A 1 92 ? 34.699 -10.180 -36.946 1.00 83.38 92 ARG A C 1
ATOM 721 O O . ARG A 1 92 ? 35.464 -10.592 -36.083 1.00 83.38 92 ARG A O 1
ATOM 728 N N . ARG A 1 93 ? 33.871 -10.981 -37.624 1.00 81.81 93 ARG A N 1
ATOM 729 C CA . ARG A 1 93 ? 33.728 -12.421 -37.332 1.00 81.81 93 ARG A CA 1
ATOM 730 C C . ARG A 1 93 ? 35.056 -13.180 -37.334 1.00 81.81 93 ARG A C 1
ATOM 732 O O . ARG A 1 93 ? 35.229 -14.078 -36.525 1.00 81.81 93 ARG A O 1
ATOM 739 N N . GLU A 1 94 ? 35.9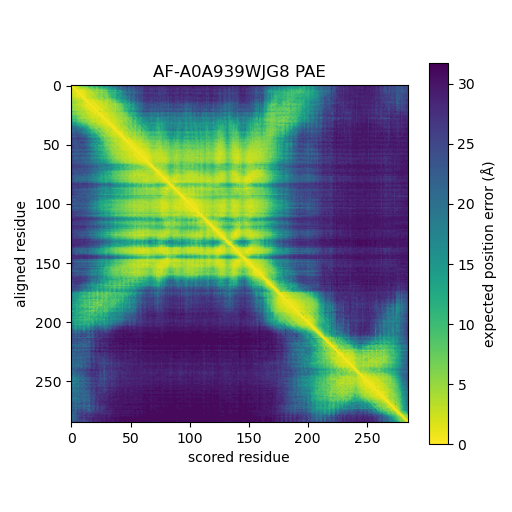81 -12.795 -38.206 1.00 82.50 94 GLU A N 1
ATOM 740 C CA . GLU A 1 94 ? 37.304 -13.419 -38.357 1.00 82.50 94 GLU A CA 1
ATOM 741 C C . GLU A 1 94 ? 38.215 -13.222 -37.139 1.00 82.50 94 GLU A C 1
ATOM 743 O O . GLU A 1 94 ? 39.060 -14.065 -36.858 1.00 82.50 94 GLU A O 1
ATOM 748 N N . THR A 1 95 ? 38.037 -12.122 -36.404 1.00 85.62 95 THR A N 1
ATOM 749 C CA . THR A 1 95 ? 38.862 -11.757 -35.242 1.00 85.62 95 THR A CA 1
ATOM 750 C C . THR A 1 95 ? 38.054 -11.699 -33.947 1.00 85.62 95 THR A C 1
ATOM 752 O O . THR A 1 95 ? 38.558 -11.217 -32.936 1.00 85.62 95 THR A O 1
ATOM 755 N N . ALA A 1 96 ? 36.789 -12.123 -33.980 1.00 86.00 96 ALA A N 1
ATOM 756 C CA . ALA A 1 96 ? 35.872 -12.017 -32.858 1.00 86.00 96 ALA A CA 1
ATOM 757 C C . ALA A 1 96 ? 36.202 -13.059 -31.785 1.00 86.00 96 ALA A C 1
ATOM 759 O O . ALA A 1 96 ? 36.395 -14.246 -32.056 1.00 86.00 96 ALA A O 1
ATOM 760 N N . THR A 1 97 ? 36.211 -12.614 -30.537 1.00 88.94 97 THR A N 1
ATOM 761 C CA . THR A 1 97 ? 36.244 -13.488 -29.366 1.00 88.94 97 THR A CA 1
ATOM 762 C C . THR A 1 97 ? 34.976 -14.346 -29.292 1.00 88.94 97 THR A C 1
ATOM 764 O O . THR A 1 97 ? 33.957 -14.047 -29.915 1.00 88.94 97 THR A O 1
ATOM 767 N N . ARG A 1 98 ? 34.990 -15.412 -28.477 1.00 86.12 98 ARG A N 1
ATOM 768 C CA . ARG A 1 98 ? 33.795 -16.256 -28.269 1.00 86.12 98 ARG A CA 1
ATOM 769 C C . ARG A 1 98 ? 32.576 -15.441 -27.816 1.00 86.12 98 ARG A C 1
ATOM 771 O O . ARG A 1 98 ? 31.487 -15.637 -28.337 1.00 86.12 98 ARG A O 1
ATOM 778 N N . ALA A 1 99 ? 32.778 -14.486 -26.907 1.00 83.56 99 ALA A N 1
ATOM 779 C CA . ALA A 1 99 ? 31.710 -13.619 -26.411 1.00 83.56 99 ALA A CA 1
ATOM 780 C C . ALA A 1 99 ? 31.121 -12.711 -27.508 1.00 83.56 99 ALA A C 1
ATOM 782 O O . ALA A 1 99 ? 29.906 -12.497 -27.541 1.00 83.56 99 ALA A O 1
ATOM 783 N N . GLU A 1 100 ? 31.963 -12.212 -28.415 1.00 86.75 100 GLU A N 1
ATOM 784 C CA . GLU A 1 100 ? 31.543 -11.400 -29.560 1.00 86.75 100 GLU A CA 1
ATOM 785 C C . GLU A 1 100 ? 30.835 -12.243 -30.626 1.00 86.75 100 GLU A C 1
ATOM 787 O O . GLU A 1 100 ? 29.820 -11.812 -31.166 1.00 86.75 100 GLU A O 1
ATOM 792 N N . LEU A 1 101 ? 31.306 -13.463 -30.903 1.00 87.31 101 LEU A N 1
ATOM 793 C CA . LEU A 1 101 ? 30.620 -14.398 -31.803 1.00 87.31 101 LEU A CA 1
ATOM 794 C C . LEU A 1 101 ? 29.223 -14.750 -31.281 1.00 87.31 101 LEU A C 1
ATOM 796 O O . LEU A 1 101 ? 28.254 -14.709 -32.042 1.00 87.31 101 LEU A O 1
ATOM 800 N N . ASP A 1 102 ? 29.099 -15.017 -29.979 1.00 87.50 102 ASP A N 1
ATOM 801 C CA . ASP A 1 102 ? 27.806 -15.266 -29.345 1.00 87.50 102 ASP A CA 1
ATOM 802 C C . ASP A 1 102 ? 26.883 -14.045 -29.461 1.00 87.50 102 ASP A C 1
ATOM 804 O O . ASP A 1 102 ? 25.698 -14.191 -29.762 1.00 87.50 102 ASP A O 1
ATOM 808 N N . PHE A 1 103 ? 27.416 -12.833 -29.276 1.00 87.44 103 PHE A N 1
ATOM 809 C CA . PHE A 1 103 ? 26.680 -11.584 -29.493 1.00 87.44 103 PHE A CA 1
ATOM 810 C C . PHE A 1 103 ? 26.182 -11.447 -30.940 1.00 87.44 103 PHE A C 1
ATOM 812 O O . PHE A 1 103 ? 24.996 -11.188 -31.163 1.00 87.44 103 PHE A O 1
ATOM 819 N N . LEU A 1 104 ? 27.049 -11.682 -31.930 1.00 87.75 104 LEU A N 1
ATOM 820 C CA . LEU A 1 104 ? 26.681 -11.615 -33.346 1.00 87.75 104 LEU A CA 1
ATOM 821 C C . LEU A 1 104 ? 25.608 -12.636 -33.718 1.00 87.75 104 LEU A C 1
ATOM 823 O O . LEU A 1 104 ? 24.760 -12.345 -34.558 1.00 87.75 104 LEU A O 1
ATOM 827 N N . ASN A 1 105 ? 25.626 -13.814 -33.097 1.00 87.19 105 ASN A N 1
ATOM 828 C CA . ASN A 1 105 ? 24.603 -14.832 -33.302 1.00 87.19 105 ASN A CA 1
ATOM 829 C C . ASN A 1 105 ? 23.267 -14.414 -32.669 1.00 87.19 105 ASN A C 1
ATOM 831 O O . ASN A 1 105 ? 22.245 -14.440 -33.362 1.00 87.19 105 ASN A O 1
ATOM 835 N N . ARG A 1 106 ? 23.278 -13.937 -31.411 1.00 85.06 106 ARG A N 1
ATOM 836 C CA . ARG A 1 106 ? 22.080 -13.448 -30.694 1.00 85.06 106 ARG A CA 1
ATOM 837 C C . ARG A 1 106 ? 21.379 -12.307 -31.430 1.00 85.06 106 ARG A C 1
ATOM 839 O O . ARG A 1 106 ? 20.155 -12.299 -31.528 1.00 85.06 106 ARG A O 1
ATOM 846 N N . PHE A 1 107 ? 22.147 -11.355 -31.958 1.00 85.25 107 PHE A N 1
ATOM 847 C CA . PHE A 1 107 ? 21.613 -10.169 -32.632 1.00 85.25 107 PHE A CA 1
ATOM 848 C C . PHE A 1 107 ? 21.695 -10.235 -34.162 1.00 85.25 107 PHE A C 1
ATOM 850 O O . PHE A 1 107 ? 21.462 -9.227 -34.824 1.00 85.25 107 PHE A O 1
ATOM 857 N N . SER A 1 108 ? 21.953 -11.406 -34.750 1.00 83.44 108 SER A N 1
ATOM 858 C CA . SER A 1 108 ? 22.095 -11.595 -36.206 1.00 83.44 108 SER A CA 1
ATOM 859 C C . SER A 1 108 ? 20.920 -11.023 -37.010 1.00 83.44 108 SER A C 1
ATOM 861 O O . SER A 1 108 ? 21.115 -10.275 -37.969 1.00 83.44 108 SER A O 1
ATOM 863 N N . GLY A 1 109 ? 19.683 -11.283 -36.579 1.00 79.81 109 GLY A N 1
ATOM 864 C CA . GLY A 1 109 ? 18.487 -10.740 -37.228 1.00 79.81 109 GLY A CA 1
ATOM 865 C C . GLY A 1 109 ? 18.427 -9.208 -37.208 1.00 79.81 109 GLY A C 1
ATOM 866 O O . GLY A 1 109 ? 17.962 -8.602 -38.168 1.00 79.81 109 GLY A O 1
ATOM 867 N N . PHE A 1 110 ? 18.936 -8.574 -36.152 1.00 84.06 110 PHE A N 1
ATOM 868 C CA . PHE A 1 110 ? 18.960 -7.119 -35.988 1.00 84.06 110 PHE A CA 1
ATOM 869 C C . PHE A 1 110 ? 20.133 -6.462 -36.732 1.00 84.06 110 PHE A C 1
ATOM 871 O O . PHE A 1 110 ? 19.948 -5.451 -37.403 1.00 84.06 110 PHE A O 1
ATOM 878 N N . LEU A 1 111 ? 21.323 -7.064 -36.652 1.00 82.38 111 LEU A N 1
ATOM 879 C CA . LEU A 1 111 ? 22.557 -6.558 -37.256 1.00 82.38 111 LEU A CA 1
ATOM 880 C C . LEU A 1 111 ? 22.621 -6.804 -38.773 1.00 82.38 111 LEU A C 1
ATOM 882 O O . LEU A 1 111 ? 23.282 -6.046 -39.479 1.00 82.38 111 LEU A O 1
ATOM 886 N N . THR A 1 112 ? 21.949 -7.836 -39.294 1.00 74.44 112 THR A N 1
ATOM 887 C CA . THR A 1 112 ? 22.078 -8.250 -40.705 1.00 74.44 112 THR A CA 1
ATOM 888 C C . THR A 1 112 ? 20.788 -8.096 -41.512 1.00 74.44 112 THR A C 1
ATOM 890 O O . THR A 1 112 ? 20.845 -7.574 -42.618 1.00 74.44 112 THR A O 1
ATOM 893 N N . MET A 1 113 ? 19.625 -8.518 -40.995 1.00 66.75 113 MET A N 1
ATOM 894 C CA . MET A 1 113 ? 18.394 -8.624 -41.808 1.00 66.75 113 MET A CA 1
ATOM 895 C C . MET A 1 113 ? 17.355 -7.515 -41.565 1.00 66.75 113 MET A C 1
ATOM 897 O O . MET A 1 113 ? 16.629 -7.141 -42.480 1.00 66.75 113 MET A O 1
ATOM 901 N N . ARG A 1 114 ? 17.248 -6.988 -40.341 1.00 67.50 114 ARG A N 1
ATOM 902 C CA . ARG A 1 114 ? 16.236 -6.000 -39.915 1.00 67.50 114 ARG A CA 1
ATOM 903 C C . ARG A 1 114 ? 16.892 -4.785 -39.255 1.00 67.50 114 ARG A C 1
ATOM 905 O O . ARG A 1 114 ? 16.545 -4.430 -38.131 1.00 67.50 114 ARG A O 1
ATOM 912 N N . GLN A 1 115 ? 17.849 -4.164 -39.945 1.00 78.62 115 GLN A N 1
ATOM 913 C CA . GLN A 1 115 ? 18.566 -2.989 -39.442 1.00 78.62 115 GLN A CA 1
ATOM 914 C C . GLN A 1 115 ? 17.612 -1.793 -39.267 1.00 78.62 115 GLN A C 1
ATOM 916 O O . GLN A 1 115 ? 17.164 -1.217 -40.264 1.00 78.62 115 GLN A O 1
ATOM 921 N N . PRO A 1 116 ? 17.303 -1.368 -38.029 1.00 73.88 116 PRO A N 1
ATOM 922 C CA . PRO A 1 116 ? 16.329 -0.303 -37.806 1.00 73.88 116 PRO A CA 1
ATOM 923 C C . PRO A 1 116 ? 16.835 1.058 -38.277 1.00 73.88 116 PRO A C 1
ATOM 925 O O . PRO A 1 116 ? 16.031 1.895 -38.667 1.00 73.88 116 PRO A O 1
ATOM 928 N N . TRP A 1 117 ? 18.155 1.272 -38.279 1.00 80.69 117 TRP A N 1
ATOM 929 C CA . TRP A 1 117 ? 18.796 2.513 -38.725 1.00 80.69 117 TRP A CA 1
ATOM 930 C C . TRP A 1 117 ? 18.816 2.704 -40.249 1.00 80.69 117 TRP A C 1
ATOM 932 O O . TRP A 1 117 ? 19.182 3.786 -40.711 1.00 80.69 117 TRP A O 1
ATOM 942 N N . LEU A 1 118 ? 18.435 1.697 -41.040 1.00 76.81 118 LEU A N 1
ATOM 943 C CA . LEU A 1 118 ? 18.282 1.824 -42.496 1.00 76.81 118 LEU A CA 1
ATOM 944 C C . LEU A 1 118 ? 16.848 2.171 -42.927 1.00 76.81 118 LEU A C 1
ATOM 946 O O . LEU A 1 118 ? 16.616 2.452 -44.102 1.00 76.81 118 LEU A O 1
ATOM 950 N N . ALA A 1 119 ? 15.876 2.173 -42.009 1.00 78.44 119 ALA A N 1
ATOM 951 C CA . ALA A 1 119 ? 14.505 2.549 -42.336 1.00 78.44 119 ALA A CA 1
ATOM 952 C C . ALA A 1 119 ? 14.404 4.033 -42.748 1.00 78.44 119 ALA A C 1
ATOM 954 O O . ALA A 1 119 ? 15.103 4.891 -42.213 1.00 78.44 119 ALA A O 1
ATOM 955 N N . ARG A 1 120 ? 13.480 4.355 -43.666 1.00 72.31 120 ARG A N 1
ATOM 956 C CA . ARG A 1 120 ? 13.295 5.715 -44.220 1.00 72.31 120 ARG A CA 1
ATOM 957 C C . ARG A 1 120 ? 13.020 6.789 -43.152 1.00 72.31 120 ARG A C 1
ATOM 959 O O . ARG A 1 120 ? 13.418 7.929 -43.335 1.00 72.31 120 ARG A O 1
ATOM 966 N N . ASN A 1 121 ? 12.398 6.392 -42.038 1.00 79.44 121 ASN A N 1
ATOM 967 C CA . ASN A 1 121 ? 12.131 7.219 -40.853 1.00 79.44 121 ASN A CA 1
ATOM 968 C C . ASN A 1 121 ? 12.809 6.632 -39.603 1.00 79.44 121 ASN A C 1
ATOM 970 O O . ASN A 1 121 ? 12.228 6.609 -38.518 1.00 79.44 121 ASN A O 1
ATOM 974 N N . ALA A 1 122 ? 13.994 6.047 -39.771 1.00 78.69 122 ALA A N 1
ATOM 975 C CA . ALA A 1 122 ? 14.724 5.457 -38.665 1.00 78.69 122 ALA A CA 1
ATOM 976 C C . ALA A 1 122 ? 15.040 6.511 -37.592 1.00 78.69 122 ALA A C 1
ATOM 978 O O . ALA A 1 122 ? 15.545 7.579 -37.944 1.00 78.69 122 ALA A O 1
ATOM 979 N N . PRO A 1 123 ? 14.815 6.214 -36.301 1.00 84.88 123 PRO A N 1
ATOM 980 C CA . PRO A 1 123 ? 15.261 7.103 -35.242 1.00 84.88 123 PRO A CA 1
ATOM 981 C C . PRO A 1 123 ? 16.796 7.199 -35.233 1.00 84.88 123 PRO A C 1
ATOM 983 O O . PRO A 1 123 ? 17.495 6.338 -35.773 1.00 84.88 123 PRO A O 1
ATOM 986 N N . ASP A 1 124 ? 17.340 8.250 -34.626 1.00 86.50 124 ASP A N 1
ATOM 987 C CA . ASP A 1 124 ? 18.795 8.391 -34.483 1.00 86.50 124 ASP A CA 1
ATOM 988 C C . ASP A 1 124 ? 19.366 7.515 -33.370 1.00 86.50 124 ASP A C 1
ATOM 990 O O . ASP A 1 124 ? 20.569 7.292 -33.313 1.00 86.50 124 ASP A O 1
ATOM 994 N N . GLU A 1 125 ? 18.520 6.980 -32.500 1.00 89.56 125 GLU A N 1
ATOM 995 C CA . GLU A 1 125 ? 18.896 6.053 -31.444 1.00 89.56 125 GLU A CA 1
ATOM 996 C C . GLU A 1 125 ? 17.736 5.126 -31.106 1.00 89.56 125 GLU A C 1
ATOM 998 O O . GLU A 1 125 ? 16.570 5.416 -31.388 1.00 89.56 125 GLU A O 1
ATOM 1003 N N . GLY A 1 126 ? 18.046 4.000 -30.479 1.00 87.38 126 GLY A N 1
ATOM 1004 C CA . GLY A 1 126 ? 17.015 3.077 -30.055 1.00 87.38 126 GLY A CA 1
ATOM 1005 C C . GLY A 1 126 ? 17.531 1.924 -29.220 1.00 87.38 126 GLY A C 1
ATOM 1006 O O . GLY A 1 126 ? 18.728 1.736 -29.005 1.00 87.38 126 GLY A O 1
ATOM 1007 N N . TRP A 1 127 ? 16.565 1.132 -28.774 1.00 88.00 127 TRP A N 1
ATOM 1008 C CA . TRP A 1 127 ? 16.772 -0.019 -27.916 1.00 88.00 127 TRP A CA 1
ATOM 1009 C C . TRP A 1 127 ? 16.264 -1.280 -28.596 1.00 88.00 127 TRP A C 1
ATOM 1011 O O . TRP A 1 127 ? 15.215 -1.275 -29.245 1.00 88.00 127 TRP A O 1
ATOM 1021 N N . LYS A 1 128 ? 16.990 -2.380 -28.420 1.00 86.88 128 LYS A N 1
ATOM 1022 C CA . LYS A 1 128 ? 16.535 -3.712 -28.794 1.00 86.88 128 LYS A CA 1
ATOM 1023 C C . LYS A 1 128 ? 16.783 -4.670 -27.639 1.00 86.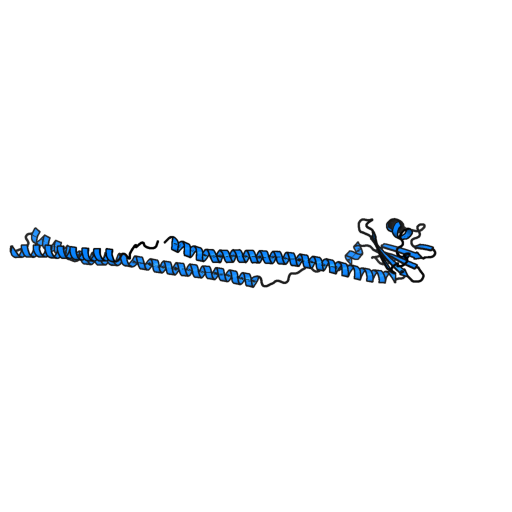88 128 LYS A C 1
ATOM 1025 O O . LYS A 1 128 ? 17.924 -4.988 -27.334 1.00 86.88 128 LYS A O 1
ATOM 1030 N N . ALA A 1 129 ? 15.705 -5.138 -27.023 1.00 82.69 129 ALA A N 1
ATOM 1031 C CA . ALA A 1 129 ? 15.764 -6.258 -26.096 1.00 82.69 129 ALA A CA 1
ATOM 1032 C C . ALA A 1 129 ? 15.760 -7.582 -26.872 1.00 82.69 129 ALA A C 1
ATOM 1034 O O . ALA A 1 129 ? 15.157 -7.680 -27.953 1.00 82.69 129 ALA A O 1
ATOM 1035 N N . THR A 1 130 ? 16.429 -8.586 -26.316 1.00 76.75 130 THR A N 1
ATOM 1036 C CA . THR A 1 130 ? 16.299 -9.977 -26.744 1.00 76.75 130 THR A CA 1
ATOM 1037 C C . THR A 1 130 ? 15.917 -10.858 -25.566 1.00 76.75 130 THR A C 1
ATOM 1039 O O . THR A 1 130 ? 16.511 -10.767 -24.493 1.00 76.75 130 THR A O 1
ATOM 1042 N N . ASP A 1 131 ? 14.966 -11.757 -25.805 1.00 68.06 131 ASP A N 1
ATOM 1043 C CA . ASP A 1 131 ? 14.560 -12.781 -24.837 1.00 68.06 131 ASP A CA 1
ATOM 1044 C C . ASP A 1 131 ? 15.507 -13.999 -24.870 1.00 68.06 131 ASP A C 1
ATOM 1046 O O . ASP A 1 131 ? 15.333 -14.964 -24.131 1.00 68.06 131 ASP A O 1
ATOM 1050 N N . HIS A 1 132 ? 16.526 -13.982 -25.742 1.00 62.81 132 HIS A N 1
ATOM 1051 C CA . HIS A 1 132 ? 17.484 -15.076 -25.882 1.00 62.81 132 HIS A CA 1
ATOM 1052 C C . HIS A 1 132 ? 18.597 -14.963 -24.831 1.00 62.81 132 HIS A C 1
ATOM 1054 O O . HIS A 1 132 ? 19.595 -14.271 -25.041 1.00 62.81 132 HIS A O 1
ATOM 1060 N N . GLY A 1 133 ? 18.435 -15.678 -23.715 1.00 61.38 133 GLY A N 1
ATOM 1061 C CA . GLY A 1 133 ? 19.439 -15.830 -22.657 1.00 61.38 133 GLY A CA 1
ATOM 1062 C C . GLY A 1 133 ? 18.840 -15.773 -21.243 1.00 61.38 133 GLY A C 1
ATOM 1063 O O . GLY A 1 133 ? 17.681 -15.402 -21.085 1.00 61.38 133 GLY A O 1
ATOM 1064 N N . PRO A 1 134 ? 19.612 -16.114 -20.195 1.00 56.56 134 PRO A N 1
ATOM 1065 C CA . PRO A 1 134 ? 19.110 -16.202 -18.817 1.00 56.56 134 PRO A CA 1
ATOM 1066 C C . PRO A 1 134 ? 18.773 -14.852 -18.156 1.00 56.56 134 PRO A C 1
ATOM 1068 O O . PRO A 1 134 ? 18.129 -14.845 -17.110 1.00 56.56 134 PRO A O 1
ATOM 1071 N N . HIS A 1 135 ? 19.204 -13.717 -18.721 1.00 59.25 135 HIS A N 1
ATOM 1072 C CA . HIS A 1 135 ? 19.080 -12.404 -18.067 1.00 59.25 135 HIS A CA 1
ATOM 1073 C C . HIS A 1 135 ? 18.421 -11.302 -18.907 1.00 59.25 135 HIS A C 1
ATOM 1075 O O . HIS A 1 135 ? 18.310 -10.191 -18.400 1.00 59.25 135 HIS A O 1
ATOM 1081 N N . GLY A 1 136 ? 17.957 -11.596 -20.130 1.00 65.69 136 GLY A N 1
ATOM 1082 C CA . GLY A 1 136 ? 17.407 -10.591 -21.050 1.00 65.69 136 GLY A CA 1
ATOM 1083 C C . GLY A 1 136 ? 18.445 -9.521 -21.409 1.00 65.69 136 GLY A C 1
ATOM 1084 O O . GLY A 1 136 ? 18.722 -8.612 -20.632 1.00 65.69 136 GLY A O 1
ATOM 1085 N N . GLU A 1 137 ? 19.059 -9.617 -22.587 1.00 77.94 137 GLU A N 1
ATOM 1086 C CA . GLU A 1 137 ? 20.117 -8.671 -22.973 1.00 77.94 137 GLU A CA 1
ATOM 1087 C C . GLU A 1 137 ? 19.510 -7.442 -23.665 1.00 77.94 137 GLU A C 1
ATOM 1089 O O . GLU A 1 137 ? 18.590 -7.553 -24.486 1.00 77.94 137 GLU A O 1
ATOM 1094 N N . LEU A 1 138 ? 20.049 -6.262 -23.352 1.00 85.75 138 LEU A N 1
ATOM 1095 C CA . LEU A 1 138 ? 19.580 -4.991 -23.894 1.00 85.75 138 LEU A CA 1
ATOM 1096 C C . LEU A 1 138 ? 20.650 -4.384 -24.805 1.00 85.75 138 LEU A C 1
ATOM 1098 O O . LEU A 1 138 ? 21.760 -4.100 -24.366 1.00 85.75 138 LEU A O 1
ATOM 1102 N N . LEU A 1 139 ? 20.311 -4.159 -26.071 1.00 89.00 139 LEU A N 1
ATOM 1103 C CA . LEU A 1 139 ? 21.186 -3.533 -27.056 1.00 89.00 139 LEU A CA 1
ATOM 1104 C C . LEU A 1 139 ? 20.775 -2.078 -27.272 1.00 89.00 139 LEU A C 1
ATOM 1106 O O . LEU A 1 139 ? 19.659 -1.801 -27.719 1.00 89.00 139 LEU A O 1
ATOM 1110 N N . TYR A 1 140 ? 21.692 -1.159 -26.991 1.00 91.19 140 TYR A N 1
ATOM 1111 C CA . TYR A 1 140 ? 21.572 0.240 -27.379 1.00 91.19 140 TYR A CA 1
ATOM 1112 C C . TYR A 1 140 ? 22.234 0.475 -28.730 1.00 91.19 140 TYR A C 1
ATOM 1114 O O . TYR A 1 140 ? 23.276 -0.114 -29.017 1.00 91.19 140 TYR A O 1
ATOM 1122 N N . TRP A 1 141 ? 21.692 1.384 -29.531 1.00 90.44 141 TRP A N 1
ATOM 1123 C CA . TRP A 1 141 ? 22.365 1.892 -30.720 1.00 90.44 141 TRP A CA 1
ATOM 1124 C C . TRP A 1 141 ? 22.080 3.377 -30.915 1.00 90.44 141 TRP A C 1
ATOM 1126 O O . TRP A 1 141 ? 21.007 3.866 -30.566 1.00 90.44 141 TRP A O 1
ATOM 1136 N N . ARG A 1 142 ? 23.043 4.088 -31.501 1.00 90.62 142 ARG A N 1
ATOM 1137 C CA . ARG A 1 142 ? 22.922 5.489 -31.898 1.00 90.62 142 ARG A CA 1
ATOM 1138 C C . ARG A 1 142 ? 23.675 5.750 -33.198 1.00 90.62 142 ARG A C 1
ATOM 1140 O O . ARG A 1 142 ? 24.812 5.312 -33.378 1.00 90.62 142 ARG A O 1
ATOM 1147 N N . ARG A 1 143 ? 23.059 6.513 -34.095 1.00 87.69 143 ARG A N 1
ATOM 1148 C CA . ARG A 1 143 ? 23.673 7.047 -35.304 1.00 87.69 143 ARG A CA 1
ATOM 1149 C C . ARG A 1 143 ? 24.632 8.177 -34.930 1.00 87.69 143 ARG A C 1
ATOM 1151 O O . ARG A 1 143 ? 24.276 9.137 -34.253 1.00 87.69 143 ARG A O 1
ATOM 1158 N N . ARG A 1 144 ? 25.872 8.056 -35.382 1.00 79.50 144 ARG A N 1
ATOM 1159 C CA . ARG A 1 144 ? 26.909 9.090 -35.364 1.00 79.50 144 ARG A CA 1
ATOM 1160 C C . ARG A 1 144 ? 27.013 9.621 -36.801 1.00 79.50 144 ARG A C 1
ATOM 1162 O O . ARG A 1 144 ? 26.830 8.855 -37.746 1.00 79.50 144 ARG A O 1
ATOM 1169 N N . GLY A 1 145 ? 27.222 10.926 -36.981 1.00 71.88 145 GLY A N 1
ATOM 1170 C CA . GLY A 1 145 ? 27.195 11.576 -38.304 1.00 71.88 145 GLY A CA 1
ATOM 1171 C C . GLY A 1 145 ? 27.978 10.824 -39.399 1.00 71.88 145 GLY A C 1
ATOM 1172 O O . GLY A 1 145 ? 28.927 10.103 -39.097 1.00 71.88 145 GLY A O 1
ATOM 1173 N N . ALA A 1 146 ? 27.560 10.996 -40.661 1.00 70.94 146 ALA A N 1
ATOM 1174 C CA . ALA A 1 146 ? 28.059 10.286 -41.855 1.00 70.94 146 ALA A CA 1
ATOM 1175 C C . ALA A 1 146 ? 27.662 8.796 -41.984 1.00 70.94 146 ALA A C 1
ATOM 1177 O O . ALA A 1 146 ? 28.357 8.012 -42.622 1.00 70.94 146 ALA A O 1
ATOM 1178 N N . GLY A 1 147 ? 26.521 8.388 -41.413 1.00 76.62 147 GLY A N 1
ATOM 1179 C CA . GLY A 1 147 ? 25.992 7.027 -41.604 1.00 76.62 147 GLY A CA 1
ATOM 1180 C C . GLY A 1 147 ? 26.722 5.947 -40.798 1.00 76.62 147 GLY A C 1
ATOM 1181 O O . GLY A 1 147 ? 26.606 4.764 -41.112 1.00 76.62 147 GLY A O 1
ATOM 1182 N N . ARG A 1 148 ? 27.458 6.349 -39.757 1.00 86.12 148 ARG A N 1
ATOM 1183 C CA . ARG A 1 148 ? 28.066 5.455 -38.769 1.00 86.12 148 ARG A CA 1
ATOM 1184 C C . ARG A 1 148 ? 27.053 5.168 -37.665 1.00 86.12 148 ARG A C 1
ATOM 1186 O O . ARG A 1 148 ? 26.346 6.063 -37.216 1.00 86.12 148 ARG A O 1
ATOM 1193 N N . VAL A 1 149 ? 26.969 3.936 -37.195 1.00 87.56 149 VAL A N 1
ATOM 1194 C CA . VAL A 1 149 ? 26.113 3.536 -36.077 1.00 87.56 149 VAL A CA 1
ATOM 1195 C C . VAL A 1 149 ? 26.992 2.852 -35.052 1.00 87.56 149 VAL A C 1
ATOM 1197 O O . VAL A 1 149 ? 27.738 1.934 -35.375 1.00 87.56 149 VAL A O 1
ATOM 1200 N N . VAL A 1 150 ? 26.921 3.330 -33.818 1.00 88.88 150 VAL A N 1
ATOM 1201 C CA . VAL A 1 150 ? 27.625 2.735 -32.686 1.00 88.88 150 VAL A CA 1
ATOM 1202 C C . VAL A 1 150 ? 26.575 2.216 -31.730 1.00 88.88 150 VAL A C 1
ATOM 1204 O O . VAL A 1 150 ? 25.588 2.898 -31.449 1.00 88.88 150 VAL A O 1
ATOM 1207 N N . GLY A 1 151 ? 26.783 1.018 -31.216 1.00 88.94 151 GLY A N 1
ATOM 1208 C CA . GLY A 1 151 ? 25.922 0.471 -30.192 1.00 88.94 151 GLY A CA 1
ATOM 1209 C C . GLY A 1 151 ? 26.658 -0.477 -29.276 1.00 88.94 151 GLY A C 1
ATOM 1210 O O . GLY A 1 151 ? 27.822 -0.814 -29.489 1.00 88.94 151 GLY A O 1
ATOM 1211 N N . PHE A 1 152 ? 25.982 -0.868 -28.211 1.00 90.31 152 PHE A N 1
ATOM 1212 C CA . PHE A 1 152 ? 26.552 -1.734 -27.198 1.00 90.31 152 PHE A CA 1
ATOM 1213 C C . PHE A 1 152 ? 25.475 -2.528 -26.476 1.00 90.31 152 PHE A C 1
ATOM 1215 O O . PHE A 1 152 ? 24.342 -2.079 -26.298 1.00 90.31 152 PHE A O 1
ATOM 1222 N N . GLU A 1 153 ? 25.853 -3.734 -26.084 1.00 88.75 153 GLU A N 1
ATOM 1223 C CA . GLU A 1 153 ? 25.061 -4.633 -25.257 1.00 88.75 153 GLU A CA 1
ATOM 1224 C C . GLU A 1 153 ? 25.307 -4.283 -23.787 1.00 88.75 153 GLU A C 1
ATOM 1226 O O . GLU A 1 153 ? 26.461 -4.221 -23.357 1.00 88.75 153 GLU A O 1
ATOM 1231 N N . LEU A 1 154 ? 24.243 -4.045 -23.018 1.00 87.19 154 LEU A N 1
ATOM 1232 C CA . LEU A 1 154 ? 24.330 -3.799 -21.581 1.00 87.19 154 LEU A CA 1
ATOM 1233 C C . LEU A 1 154 ? 24.063 -5.060 -20.768 1.00 87.19 154 LEU A C 1
ATOM 1235 O O . LEU A 1 154 ? 23.165 -5.846 -21.072 1.00 87.19 154 LEU A O 1
ATOM 1239 N N . ARG A 1 155 ? 24.782 -5.176 -19.649 1.00 85.00 155 ARG A N 1
ATOM 1240 C CA . ARG A 1 155 ? 24.540 -6.188 -18.619 1.00 85.00 155 ARG A CA 1
ATOM 1241 C C . ARG A 1 155 ? 23.369 -5.769 -17.735 1.00 85.00 155 ARG A C 1
ATOM 1243 O O . ARG A 1 155 ? 23.527 -4.917 -16.862 1.00 85.00 155 ARG A O 1
ATOM 1250 N N . MET A 1 156 ? 22.211 -6.404 -17.915 1.00 77.44 156 MET A N 1
ATOM 1251 C CA . MET A 1 156 ? 20.988 -6.047 -17.180 1.00 77.44 156 MET A CA 1
ATOM 1252 C C . MET A 1 156 ? 21.131 -6.192 -15.654 1.00 77.44 156 MET A C 1
ATOM 1254 O O . MET A 1 156 ? 20.567 -5.399 -14.907 1.00 77.44 156 MET A O 1
ATOM 1258 N N . GLN A 1 157 ? 21.950 -7.137 -15.181 1.00 76.88 157 GLN A N 1
ATOM 1259 C CA . GLN A 1 157 ? 22.273 -7.273 -13.754 1.00 76.88 157 GLN A CA 1
ATOM 1260 C C . GLN A 1 157 ? 22.970 -6.028 -13.186 1.00 76.88 157 GLN A C 1
ATOM 126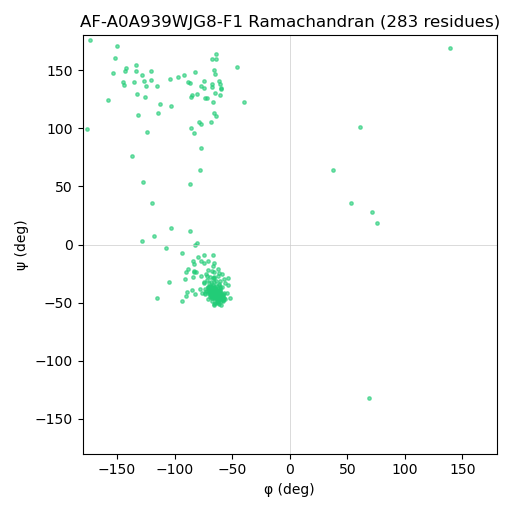2 O O . GLN A 1 157 ? 22.617 -5.557 -12.111 1.00 76.88 157 GLN A O 1
ATOM 1267 N N . GLU A 1 158 ? 23.927 -5.459 -13.919 1.00 81.62 158 GLU A N 1
ATOM 1268 C CA . GLU A 1 158 ? 24.664 -4.277 -13.461 1.00 81.62 158 GLU A CA 1
ATOM 1269 C C . GLU A 1 158 ? 23.800 -3.010 -13.549 1.00 81.62 158 GLU A C 1
ATOM 1271 O O . GLU A 1 158 ? 23.899 -2.122 -12.704 1.00 81.62 158 GLU A O 1
ATOM 1276 N N . VAL A 1 159 ? 22.892 -2.953 -14.530 1.00 77.75 159 VAL A N 1
ATOM 1277 C CA . VAL A 1 159 ? 21.853 -1.916 -14.611 1.00 77.75 159 VAL A CA 1
ATOM 1278 C C . VAL A 1 159 ? 20.912 -1.996 -13.404 1.00 77.75 159 VAL A C 1
ATOM 1280 O O . VAL A 1 159 ? 20.636 -0.971 -12.783 1.00 77.75 159 VAL A O 1
ATOM 1283 N N . ALA A 1 160 ? 20.467 -3.201 -13.031 1.00 75.81 160 ALA A N 1
ATOM 1284 C CA . ALA A 1 160 ? 19.616 -3.424 -11.863 1.00 75.81 160 ALA A CA 1
ATOM 1285 C C . ALA A 1 160 ? 20.307 -3.007 -10.555 1.00 75.81 160 ALA A C 1
ATOM 1287 O O . ALA A 1 160 ? 19.686 -2.360 -9.718 1.00 75.81 160 ALA A O 1
ATOM 1288 N N . ASN A 1 161 ? 21.604 -3.291 -10.415 1.00 80.56 161 ASN A N 1
ATOM 1289 C CA . ASN A 1 161 ? 22.392 -2.911 -9.238 1.00 80.56 161 ASN A CA 1
ATOM 1290 C C . ASN A 1 161 ? 22.555 -1.391 -9.066 1.00 80.56 161 ASN A C 1
ATOM 1292 O O . ASN A 1 161 ? 22.811 -0.927 -7.956 1.00 80.56 161 ASN A O 1
ATOM 1296 N N . ARG A 1 162 ? 22.435 -0.603 -10.144 1.00 73.56 162 ARG A N 1
ATOM 1297 C CA . ARG A 1 162 ? 22.519 0.866 -10.080 1.00 73.56 162 ARG A CA 1
ATOM 1298 C C . ARG A 1 162 ? 21.202 1.534 -9.688 1.00 73.56 162 ARG A C 1
ATOM 1300 O O . ARG A 1 162 ? 21.224 2.704 -9.310 1.00 73.56 162 ARG A O 1
ATOM 1307 N N . LEU A 1 163 ? 20.075 0.828 -9.780 1.00 69.88 163 LEU A N 1
ATOM 1308 C CA . LEU A 1 163 ? 18.783 1.388 -9.403 1.00 69.88 163 LEU A CA 1
ATOM 1309 C C . LEU A 1 163 ? 18.708 1.525 -7.876 1.00 69.88 163 LEU A C 1
ATOM 1311 O O . LEU A 1 163 ? 18.950 0.549 -7.165 1.00 69.88 163 LEU A O 1
ATOM 1315 N N . PRO A 1 164 ? 18.393 2.721 -7.343 1.00 65.94 164 PRO A N 1
ATOM 1316 C CA . PRO A 1 164 ? 18.264 2.898 -5.906 1.00 65.94 164 PRO A CA 1
ATOM 1317 C C . PRO A 1 164 ? 17.134 2.006 -5.371 1.00 65.94 164 PRO A C 1
ATOM 1319 O O . PRO A 1 164 ? 16.092 1.902 -6.025 1.00 65.94 164 PRO A O 1
ATOM 1322 N N . PRO A 1 165 ? 17.301 1.393 -4.184 1.00 65.50 165 PRO A N 1
ATOM 1323 C CA . PRO A 1 165 ? 16.244 0.596 -3.582 1.00 65.50 165 PRO A CA 1
ATOM 1324 C C . PRO A 1 165 ? 15.006 1.467 -3.359 1.00 65.50 165 PRO A C 1
ATOM 1326 O O . PRO A 1 165 ? 15.097 2.607 -2.887 1.00 65.50 165 PRO A O 1
ATOM 1329 N N . GLU A 1 166 ? 13.843 0.933 -3.719 1.00 64.81 166 GLU A N 1
ATOM 1330 C CA . GLU A 1 166 ? 12.571 1.607 -3.501 1.00 64.81 166 GLU A CA 1
ATOM 1331 C C . GLU A 1 166 ? 12.328 1.749 -1.992 1.00 64.81 166 GLU A C 1
ATOM 1333 O O . GLU A 1 166 ? 12.498 0.797 -1.226 1.00 64.81 166 GLU A O 1
ATOM 1338 N N . LYS A 1 167 ? 11.991 2.960 -1.533 1.00 65.50 167 LYS A N 1
ATOM 1339 C CA . LYS A 1 167 ? 11.720 3.189 -0.110 1.00 65.50 167 LYS A CA 1
ATOM 1340 C C . LYS A 1 167 ? 10.432 2.453 0.281 1.00 65.50 167 LYS A C 1
ATOM 1342 O O . LYS A 1 167 ? 9.449 2.587 -0.445 1.00 65.50 167 LYS A O 1
ATOM 1347 N N . PRO A 1 168 ? 10.403 1.741 1.422 1.00 61.75 168 PRO A N 1
ATOM 1348 C CA . PRO A 1 168 ? 9.200 1.055 1.870 1.00 61.75 168 PRO A CA 1
ATOM 1349 C C . PRO A 1 168 ? 8.058 2.051 2.094 1.00 61.75 168 PRO A C 1
ATOM 1351 O O . PRO A 1 168 ? 8.265 3.144 2.631 1.00 61.75 168 PRO A O 1
ATOM 1354 N N . TYR A 1 169 ? 6.855 1.663 1.669 1.00 60.00 169 TYR A N 1
ATOM 1355 C CA . TYR A 1 169 ? 5.637 2.428 1.897 1.00 60.00 169 TYR A CA 1
ATOM 1356 C C . TYR A 1 169 ? 5.308 2.445 3.395 1.00 60.00 169 TYR A C 1
ATOM 1358 O O . TYR A 1 169 ? 5.161 1.397 4.020 1.00 60.00 169 TYR A O 1
ATOM 1366 N N . VAL A 1 170 ? 5.201 3.641 3.974 1.00 63.81 170 VAL A N 1
ATOM 1367 C CA . VAL A 1 170 ? 4.732 3.847 5.348 1.00 63.81 170 VAL A CA 1
ATOM 1368 C C . VAL A 1 170 ? 3.413 4.597 5.239 1.00 63.81 170 VAL A C 1
ATOM 1370 O O . VAL A 1 170 ? 3.394 5.728 4.757 1.00 63.81 170 VAL A O 1
ATOM 1373 N N . ALA A 1 171 ? 2.313 3.950 5.621 1.00 64.94 171 ALA A N 1
ATOM 1374 C CA . ALA A 1 171 ? 0.991 4.561 5.574 1.00 64.94 171 ALA A CA 1
ATOM 1375 C C . ALA A 1 171 ? 0.879 5.710 6.589 1.00 64.94 171 ALA A C 1
ATOM 1377 O O . ALA A 1 171 ? 1.313 5.580 7.738 1.00 64.94 171 ALA A O 1
ATOM 1378 N N . ASP A 1 172 ? 0.248 6.814 6.180 1.00 63.75 172 ASP A N 1
ATOM 1379 C CA . ASP A 1 172 ? -0.103 7.907 7.084 1.00 63.75 172 ASP A CA 1
ATOM 1380 C C . ASP A 1 172 ? -1.142 7.408 8.095 1.00 63.75 172 ASP A C 1
ATOM 1382 O O . ASP A 1 172 ? -2.284 7.085 7.749 1.00 63.75 172 ASP A O 1
ATOM 1386 N N . THR A 1 173 ? -0.751 7.335 9.367 1.00 64.38 173 THR A N 1
ATOM 1387 C CA . THR A 1 173 ? -1.645 6.897 10.439 1.00 64.38 173 THR A CA 1
ATOM 1388 C C . THR A 1 173 ? -2.737 7.946 10.666 1.00 64.38 173 THR A C 1
ATOM 1390 O O . THR A 1 173 ? -2.515 9.007 11.246 1.00 64.38 173 THR A O 1
ATOM 1393 N N . CYS A 1 174 ? -3.961 7.655 10.214 1.00 61.88 174 CYS A N 1
ATOM 1394 C CA . CYS A 1 174 ? -5.140 8.409 10.642 1.00 61.88 174 CYS A CA 1
ATOM 1395 C C . CYS A 1 174 ? -5.422 8.161 12.135 1.00 61.88 174 CYS A C 1
ATOM 1397 O O . CYS A 1 174 ? -5.004 7.139 12.685 1.00 61.88 174 CYS A O 1
ATOM 1399 N N . PRO A 1 175 ? -6.172 9.048 12.815 1.00 68.31 175 PRO A N 1
ATOM 1400 C CA . PRO A 1 175 ? -6.424 8.935 14.247 1.00 68.31 175 PRO A CA 1
ATOM 1401 C C . PRO A 1 175 ? -7.504 7.879 14.548 1.00 68.31 175 PRO A C 1
ATOM 1403 O O . PRO A 1 175 ? -8.566 8.180 15.088 1.00 68.31 175 PRO A O 1
ATOM 1406 N N . VAL A 1 176 ? -7.225 6.613 14.230 1.00 68.56 176 VAL A N 1
ATOM 1407 C CA . VAL A 1 176 ? -8.025 5.430 14.605 1.00 68.56 176 VAL A CA 1
ATOM 1408 C C . VAL A 1 176 ? -8.253 5.391 16.126 1.00 68.56 176 VAL A C 1
ATOM 1410 O O . VAL A 1 176 ? -9.306 4.965 16.600 1.00 68.56 176 VAL A O 1
ATOM 1413 N N . TRP A 1 177 ? -7.312 5.954 16.887 1.00 70.38 177 TRP A N 1
ATOM 1414 C CA . TRP A 1 177 ? -7.394 6.187 18.328 1.00 70.38 177 TRP A CA 1
ATOM 1415 C C . TRP A 1 177 ? -8.607 7.021 18.765 1.00 70.38 177 TRP A C 1
ATOM 1417 O O . TRP A 1 177 ? -9.150 6.758 19.834 1.00 70.38 177 TRP A O 1
ATOM 1427 N N . LEU A 1 178 ? -9.082 7.977 17.953 1.00 73.19 178 LEU A N 1
ATOM 1428 C CA . LEU A 1 178 ? -10.272 8.777 18.281 1.00 73.19 178 LEU A CA 1
ATOM 1429 C C . LEU A 1 178 ? -11.544 7.928 18.231 1.00 73.19 178 LEU A C 1
ATOM 1431 O O . LEU A 1 178 ? -12.362 7.980 19.147 1.00 73.19 178 LEU A O 1
ATOM 1435 N N . ILE A 1 179 ? -11.690 7.108 17.186 1.00 75.12 179 ILE A N 1
ATOM 1436 C CA . ILE A 1 179 ? -12.860 6.237 17.026 1.00 75.12 179 ILE A CA 1
ATOM 1437 C C . ILE A 1 179 ? -12.837 5.138 18.096 1.00 75.12 179 ILE A C 1
ATOM 1439 O O . ILE A 1 179 ? -13.861 4.881 18.728 1.00 75.12 179 ILE A O 1
ATOM 1443 N N . GLY A 1 180 ? -11.664 4.554 18.367 1.00 76.62 180 GLY A N 1
ATOM 1444 C CA . GLY A 1 180 ? -11.476 3.623 19.482 1.00 76.62 180 GLY A CA 1
ATOM 1445 C C . GLY A 1 180 ? -11.816 4.251 20.839 1.00 76.62 180 GLY A C 1
ATOM 1446 O O . GLY A 1 180 ? -12.527 3.643 21.638 1.00 76.62 180 GLY A O 1
ATOM 1447 N N . GLY A 1 181 ? -11.390 5.495 21.076 1.00 79.25 181 GLY A N 1
ATOM 1448 C CA . GLY A 1 181 ? -11.677 6.242 22.303 1.00 79.25 181 GLY A CA 1
ATOM 1449 C C . GLY A 1 181 ? -13.172 6.484 22.535 1.00 79.25 181 GLY A C 1
ATOM 1450 O O . GLY A 1 181 ? -13.673 6.206 23.625 1.00 79.25 181 GLY A O 1
ATOM 1451 N N . CYS A 1 182 ? -13.915 6.926 21.513 1.00 79.69 182 CYS A N 1
ATOM 1452 C CA . CYS A 1 182 ? -15.371 7.112 21.608 1.00 79.69 182 CYS A CA 1
ATOM 1453 C C . CYS A 1 182 ? -16.110 5.807 21.938 1.00 79.69 182 CYS A C 1
ATOM 1455 O O . CYS A 1 182 ? -17.085 5.797 22.690 1.00 79.69 182 CYS A O 1
ATOM 1457 N N . LEU A 1 183 ? -15.633 4.699 21.382 1.00 78.56 183 LEU A N 1
ATOM 1458 C CA . LEU A 1 183 ? -16.243 3.385 21.511 1.00 78.56 183 LEU A CA 1
ATOM 1459 C C . LEU A 1 183 ? -16.019 2.795 22.918 1.00 78.56 183 LEU A C 1
ATOM 1461 O O . LEU A 1 183 ? -16.946 2.253 23.521 1.00 78.56 183 LEU A O 1
ATOM 1465 N N . VAL A 1 184 ? -14.836 3.015 23.503 1.00 81.06 184 VAL A N 1
ATOM 1466 C CA . VAL A 1 184 ? -14.559 2.717 24.920 1.00 81.06 184 VAL A CA 1
ATOM 1467 C C . VAL A 1 184 ? -15.401 3.597 25.849 1.00 81.06 184 VAL A C 1
ATOM 1469 O O . VAL A 1 184 ? -15.983 3.089 26.807 1.00 81.06 184 VAL A O 1
ATOM 1472 N N . ALA A 1 185 ? -15.524 4.896 25.557 1.00 77.25 185 ALA A N 1
ATOM 1473 C CA . ALA A 1 185 ? -16.324 5.814 26.367 1.00 77.25 185 ALA A CA 1
ATOM 1474 C C . ALA A 1 185 ? -17.807 5.399 26.431 1.00 77.25 185 ALA A C 1
ATOM 1476 O O . ALA A 1 185 ? -18.399 5.399 27.511 1.00 77.25 185 ALA A O 1
ATOM 1477 N N . LEU A 1 186 ? -18.391 4.970 25.305 1.00 79.69 186 LEU A N 1
ATOM 1478 C CA . LEU A 1 186 ? -19.760 4.440 25.249 1.00 79.69 186 LEU A CA 1
ATOM 1479 C C . LEU A 1 186 ? -19.939 3.176 26.104 1.00 79.69 186 LEU A C 1
ATOM 1481 O O . LEU A 1 186 ? -20.948 3.038 26.799 1.00 79.69 186 LEU A O 1
ATOM 1485 N N . LEU A 1 187 ? -18.958 2.270 26.093 1.00 81.50 187 LEU A N 1
ATOM 1486 C CA . LEU A 1 187 ? -19.000 1.049 26.898 1.00 81.50 187 LEU A CA 1
ATOM 1487 C C . LEU A 1 187 ? -18.943 1.354 28.402 1.00 81.50 187 LEU A C 1
ATOM 1489 O O . LEU A 1 187 ? -19.728 0.800 29.174 1.00 81.50 187 LEU A O 1
ATOM 1493 N N . VAL A 1 188 ? -18.069 2.278 28.814 1.00 81.88 188 VAL A N 1
ATOM 1494 C CA . VAL A 1 188 ? -17.975 2.731 30.212 1.00 81.88 188 VAL A CA 1
ATOM 1495 C C . VAL A 1 188 ? -19.287 3.372 30.662 1.00 81.88 188 VAL A C 1
ATOM 1497 O O . VAL A 1 188 ? -19.798 3.034 31.730 1.00 81.88 188 VAL A O 1
ATOM 1500 N N . LEU A 1 189 ? -19.877 4.240 29.835 1.00 80.56 189 LEU A N 1
ATOM 1501 C CA . LEU A 1 189 ? -21.135 4.914 30.155 1.00 80.56 189 LEU A CA 1
ATOM 1502 C C . LEU A 1 189 ? -22.286 3.914 30.348 1.00 80.56 189 LEU A C 1
ATOM 1504 O O . LEU A 1 189 ? -23.068 4.040 31.291 1.00 80.56 189 LEU A O 1
ATOM 1508 N N . SER A 1 190 ? -22.349 2.878 29.507 1.00 78.31 190 SER A N 1
ATOM 1509 C CA . SER A 1 190 ? -23.320 1.789 29.644 1.00 78.31 190 SER A CA 1
ATOM 1510 C C . SER A 1 190 ? -23.135 0.997 30.940 1.00 78.31 190 SER A C 1
ATOM 1512 O O . SER A 1 190 ? -24.117 0.658 31.602 1.00 78.31 190 SER A O 1
ATOM 1514 N N . LEU A 1 191 ? -21.892 0.684 31.312 1.00 79.62 191 LEU A N 1
ATOM 1515 C CA . LEU A 1 191 ? -21.601 -0.103 32.511 1.00 79.62 191 LEU A CA 1
ATOM 1516 C C . LEU A 1 191 ? -21.967 0.670 33.786 1.00 79.62 191 LEU A C 1
ATOM 1518 O O . LEU A 1 191 ? -22.607 0.127 34.688 1.00 79.62 191 LEU A O 1
ATOM 1522 N N . VAL A 1 192 ? -21.620 1.960 33.824 1.00 80.75 192 VAL A N 1
ATOM 1523 C CA . VAL A 1 192 ? -21.944 2.862 34.936 1.00 80.75 192 VAL A CA 1
ATOM 1524 C C . VAL A 1 192 ? -23.455 3.079 35.037 1.00 80.75 192 VAL A C 1
ATOM 1526 O O . VAL A 1 192 ? -24.017 2.944 36.124 1.00 80.75 192 VAL A O 1
ATOM 1529 N N . GLY A 1 193 ? -24.133 3.347 33.917 1.00 77.06 193 GLY A N 1
ATOM 1530 C CA . GLY A 1 193 ? -25.585 3.542 33.884 1.00 77.06 193 GLY A CA 1
ATOM 1531 C C . GLY A 1 193 ? -26.364 2.294 34.310 1.00 77.06 193 GLY A C 1
ATOM 1532 O O . GLY A 1 193 ? -27.256 2.377 35.157 1.00 77.06 193 GLY A O 1
ATOM 1533 N N . GLY A 1 194 ? -25.987 1.121 33.789 1.00 76.00 194 GLY A N 1
ATOM 1534 C CA . GLY A 1 194 ? -26.594 -0.157 34.166 1.00 76.00 194 GLY A CA 1
ATOM 1535 C C . GLY A 1 194 ? 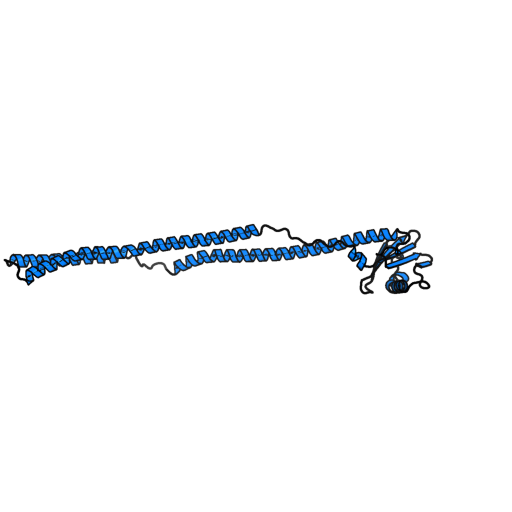-26.385 -0.497 35.645 1.00 76.00 194 GLY A C 1
ATOM 1536 O O . GLY A 1 194 ? -27.338 -0.870 36.332 1.00 76.00 194 GLY A O 1
ATOM 1537 N N . GLY A 1 195 ? -25.165 -0.306 36.161 1.00 77.44 195 GLY A N 1
ATOM 1538 C CA . GLY A 1 195 ? -24.836 -0.546 37.568 1.00 77.44 195 GLY A CA 1
ATOM 1539 C C . GLY A 1 195 ? -25.580 0.384 38.531 1.00 77.44 195 GLY A C 1
ATOM 1540 O O . GLY A 1 195 ? -26.164 -0.079 39.514 1.00 77.44 195 GLY A O 1
ATOM 1541 N N . ALA A 1 196 ? -25.627 1.685 38.229 1.00 78.19 196 ALA A N 1
ATOM 1542 C CA . ALA A 1 196 ? -26.373 2.663 39.021 1.00 78.19 196 ALA A CA 1
ATOM 1543 C C . ALA A 1 196 ? -27.879 2.357 39.032 1.00 78.19 196 ALA A C 1
ATOM 1545 O O . ALA A 1 196 ? -28.512 2.384 40.090 1.00 78.19 196 ALA A O 1
ATOM 1546 N N . GLY A 1 197 ? -28.446 1.992 37.878 1.00 77.38 197 GLY A N 1
ATOM 1547 C CA . GLY A 1 197 ? -29.846 1.590 37.772 1.00 77.38 197 GLY A CA 1
ATOM 1548 C C . GLY A 1 197 ? -30.173 0.349 38.610 1.00 77.38 197 GLY A C 1
ATOM 1549 O O . GLY A 1 197 ? -31.185 0.339 39.311 1.00 77.38 197 GLY A O 1
ATOM 1550 N N . LEU A 1 198 ? -29.298 -0.663 38.609 1.00 76.56 198 LEU A N 1
ATOM 1551 C CA . LEU A 1 198 ? -29.477 -1.876 39.415 1.00 76.56 198 LEU A CA 1
ATOM 1552 C C . LEU A 1 198 ? -29.440 -1.581 40.924 1.00 76.56 198 LEU A C 1
ATOM 1554 O O . LEU A 1 198 ? -30.228 -2.138 41.689 1.00 76.56 198 LEU A O 1
ATOM 1558 N N . LEU A 1 199 ? -28.550 -0.681 41.356 1.00 75.12 199 LEU A N 1
ATOM 1559 C CA . LEU A 1 199 ? -28.426 -0.259 42.755 1.00 75.12 199 LEU A CA 1
ATOM 1560 C C . LEU A 1 199 ? -29.655 0.516 43.241 1.00 75.12 199 LEU A C 1
ATOM 1562 O O . LEU A 1 199 ? -30.140 0.263 44.345 1.00 75.12 199 LEU A O 1
ATOM 1566 N N . LEU A 1 200 ? -30.174 1.437 42.426 1.00 76.31 200 LEU A N 1
ATOM 1567 C CA . LEU A 1 200 ? -31.404 2.171 42.736 1.00 76.31 200 LEU A CA 1
ATOM 1568 C C . LEU A 1 200 ? -32.609 1.226 42.810 1.00 76.31 200 LEU A C 1
ATOM 1570 O O . LEU A 1 200 ? -33.395 1.302 43.753 1.00 76.31 200 LEU A O 1
ATOM 1574 N N . PHE A 1 201 ? -32.705 0.267 41.886 1.00 73.25 201 PHE A N 1
ATOM 1575 C CA . PHE A 1 201 ? -33.744 -0.760 41.919 1.00 73.25 201 PHE A CA 1
ATOM 1576 C C . PHE A 1 201 ? -33.657 -1.632 43.182 1.00 73.25 201 PHE A C 1
ATOM 1578 O O . PHE A 1 201 ? -34.659 -1.843 43.865 1.00 73.25 201 PHE A O 1
ATOM 1585 N N . ALA A 1 202 ? -32.455 -2.088 43.547 1.00 71.00 202 ALA A N 1
ATOM 1586 C CA . ALA A 1 202 ? -32.233 -2.885 44.753 1.00 71.00 202 ALA A CA 1
ATOM 1587 C C . ALA A 1 202 ? -32.554 -2.114 46.046 1.00 71.00 202 ALA A C 1
ATOM 1589 O O . ALA A 1 202 ? -32.990 -2.716 47.030 1.00 71.00 202 ALA A O 1
ATOM 1590 N N . ARG A 1 203 ? -32.357 -0.789 46.058 1.00 72.62 203 ARG A N 1
ATOM 1591 C CA . ARG A 1 203 ? -32.761 0.083 47.170 1.00 72.62 203 ARG A CA 1
ATOM 1592 C C . ARG A 1 203 ? -34.279 0.174 47.294 1.00 72.62 203 ARG A C 1
ATOM 1594 O O . ARG A 1 203 ? -34.794 -0.063 48.385 1.00 72.62 203 ARG A O 1
ATOM 1601 N N . ASN A 1 204 ? -34.979 0.432 46.192 1.00 66.06 204 ASN A N 1
ATOM 1602 C CA . ASN A 1 204 ? -36.439 0.546 46.191 1.00 66.06 204 ASN A CA 1
ATOM 1603 C C . ASN A 1 204 ? -37.113 -0.781 46.575 1.00 66.06 204 ASN A C 1
ATOM 1605 O O . ASN A 1 204 ? -38.007 -0.797 47.416 1.00 66.06 204 ASN A O 1
ATOM 1609 N N . ALA A 1 205 ? -36.613 -1.912 46.065 1.00 61.03 205 ALA A N 1
ATOM 1610 C CA . ALA A 1 205 ? -37.138 -3.239 46.398 1.00 61.03 205 ALA A CA 1
ATOM 1611 C C . ALA A 1 205 ? -37.020 -3.593 47.899 1.00 61.03 205 ALA A C 1
ATOM 1613 O O . ALA A 1 205 ? -37.783 -4.410 48.409 1.00 61.03 205 ALA A O 1
ATOM 1614 N N . ARG A 1 206 ? -36.077 -2.984 48.636 1.00 57.06 206 ARG A N 1
ATOM 1615 C CA . ARG A 1 206 ? -35.914 -3.209 50.085 1.00 57.06 206 ARG A CA 1
ATOM 1616 C C . ARG A 1 206 ? -36.883 -2.398 50.946 1.00 57.06 206 ARG A C 1
ATOM 1618 O O . ARG A 1 206 ? -37.135 -2.809 52.078 1.00 57.06 206 ARG A O 1
ATOM 1625 N N . GLN A 1 207 ? -37.412 -1.275 50.458 1.00 56.88 207 GLN A N 1
ATOM 1626 C CA . GLN A 1 207 ? -38.380 -0.472 51.216 1.00 56.88 207 GLN A CA 1
ATOM 1627 C C . GLN A 1 207 ? -39.740 -1.173 51.323 1.00 56.88 207 GLN A C 1
ATOM 1629 O O . GLN A 1 207 ? -40.340 -1.170 52.393 1.00 56.88 207 GLN A O 1
ATOM 1634 N N . GLU A 1 208 ? -40.169 -1.878 50.276 1.00 51.34 208 GLU A N 1
ATOM 1635 C CA . GLU A 1 208 ? -41.474 -2.554 50.233 1.00 51.34 208 GLU A CA 1
ATOM 1636 C C . GLU A 1 208 ? -41.600 -3.708 51.251 1.00 51.34 208 GLU A C 1
ATOM 1638 O O . GLU A 1 208 ? -42.675 -3.974 51.785 1.00 51.34 208 GLU A O 1
ATOM 1643 N N . SER A 1 209 ? -40.490 -4.366 51.609 1.00 43.91 209 SER A N 1
ATOM 1644 C CA . SER A 1 209 ? -40.515 -5.476 52.572 1.00 43.91 209 SER A CA 1
ATOM 1645 C C . SER A 1 209 ? -40.577 -5.035 54.041 1.00 43.91 209 SER A C 1
ATOM 1647 O O . SER A 1 209 ? -40.790 -5.884 54.907 1.00 43.91 209 SER A O 1
ATOM 1649 N N . ARG A 1 210 ? -40.382 -3.744 54.353 1.00 46.91 210 ARG A N 1
ATOM 1650 C CA . ARG A 1 210 ? -40.342 -3.258 55.746 1.00 46.91 210 ARG A CA 1
ATOM 1651 C C . ARG A 1 210 ? -41.722 -2.989 56.350 1.00 46.91 210 ARG A C 1
ATOM 1653 O O . ARG A 1 210 ? -41.864 -3.107 57.560 1.00 46.91 210 ARG A O 1
ATOM 1660 N N . HIS A 1 211 ? -42.753 -2.744 55.541 1.00 44.44 211 HIS A N 1
ATOM 1661 C CA . HIS A 1 211 ? -44.102 -2.457 56.054 1.00 44.44 211 HIS A CA 1
ATOM 1662 C C . HIS A 1 211 ? -44.848 -3.694 56.592 1.00 44.44 211 HIS A C 1
ATOM 1664 O O . HIS A 1 211 ? -45.808 -3.559 57.344 1.00 44.44 211 HIS A O 1
ATOM 1670 N N . LYS A 1 212 ? -44.399 -4.918 56.279 1.00 45.19 212 LYS A N 1
ATOM 1671 C CA . LYS A 1 212 ? -45.100 -6.151 56.692 1.00 45.19 212 LYS A CA 1
ATOM 1672 C C . LYS A 1 212 ? -44.764 -6.615 58.114 1.00 45.19 212 LYS A C 1
ATOM 1674 O O . LYS A 1 212 ? -45.578 -7.291 58.735 1.00 45.19 212 LYS A O 1
ATOM 1679 N N . THR A 1 213 ? -43.610 -6.235 58.662 1.00 48.47 213 THR A N 1
ATOM 1680 C CA . THR A 1 213 ? -43.168 -6.708 59.991 1.00 48.47 213 THR A CA 1
ATOM 1681 C C . THR A 1 213 ? -43.615 -5.781 61.125 1.00 48.47 213 THR A C 1
ATOM 1683 O O . THR A 1 213 ? -43.884 -6.233 62.241 1.00 48.47 213 THR A O 1
ATOM 1686 N N . GLU A 1 214 ? -43.754 -4.486 60.837 1.00 52.16 214 GLU A N 1
ATOM 1687 C CA . GLU A 1 214 ? -44.189 -3.479 61.812 1.00 52.16 214 GLU A CA 1
ATOM 1688 C C . GLU A 1 214 ? -45.685 -3.644 62.149 1.00 52.16 214 GLU A C 1
ATOM 1690 O O . GLU A 1 214 ? -46.071 -3.592 63.317 1.00 52.16 214 GLU A O 1
ATOM 1695 N N . LEU A 1 215 ? -46.506 -4.014 61.155 1.00 52.12 215 LEU A N 1
ATOM 1696 C CA . LEU A 1 215 ? -47.932 -4.314 61.334 1.00 52.12 215 LEU A CA 1
ATOM 1697 C C . LEU A 1 215 ? -48.188 -5.541 62.221 1.00 52.12 215 LEU A C 1
ATOM 1699 O O . LEU A 1 215 ? -49.080 -5.501 63.071 1.00 52.12 215 LEU A O 1
ATOM 1703 N N . VAL A 1 216 ? -47.404 -6.613 62.061 1.00 54.28 216 VAL A N 1
ATOM 1704 C CA . VAL A 1 216 ? -47.566 -7.855 62.843 1.00 54.28 216 VAL A CA 1
ATOM 1705 C C . VAL A 1 216 ? -47.137 -7.642 64.295 1.00 54.28 216 VAL A C 1
ATOM 1707 O O . VAL A 1 216 ? -47.834 -8.071 65.214 1.00 54.28 216 VAL A O 1
ATOM 1710 N N . THR A 1 217 ? -46.048 -6.904 64.519 1.00 55.59 217 THR A N 1
ATOM 1711 C CA . THR A 1 217 ? -45.543 -6.629 65.873 1.00 55.59 217 THR A CA 1
ATOM 1712 C C . THR A 1 217 ? -46.473 -5.678 66.640 1.00 55.59 217 THR A C 1
ATOM 1714 O O . THR A 1 217 ? -46.779 -5.913 67.810 1.00 55.59 217 THR A O 1
ATOM 1717 N N . GLN A 1 218 ? -47.008 -4.645 65.978 1.00 52.34 218 GLN A N 1
ATOM 1718 C CA . GLN A 1 218 ? -47.927 -3.690 66.603 1.00 52.34 218 GLN A CA 1
ATOM 1719 C C . GLN A 1 218 ? -49.339 -4.275 66.815 1.00 52.34 218 GLN A C 1
ATOM 1721 O O . GLN A 1 218 ? -49.998 -3.948 67.803 1.00 52.34 218 GLN A O 1
ATOM 1726 N N . ALA A 1 219 ? -49.809 -5.163 65.926 1.00 54.94 219 ALA A N 1
ATOM 1727 C CA . ALA A 1 219 ? -51.068 -5.890 66.112 1.00 54.94 219 ALA A CA 1
ATOM 1728 C C . ALA A 1 219 ? -50.982 -6.899 67.268 1.00 54.94 219 ALA A C 1
ATOM 1730 O O . ALA A 1 219 ? -51.879 -6.931 68.105 1.00 54.94 219 ALA A O 1
ATOM 1731 N N . ALA A 1 220 ? -49.881 -7.652 67.376 1.00 54.41 220 ALA A N 1
ATOM 1732 C CA . ALA A 1 220 ? -49.677 -8.601 68.470 1.00 54.41 220 ALA A CA 1
ATOM 1733 C C . ALA A 1 220 ? -49.679 -7.914 69.848 1.00 54.41 220 ALA A C 1
ATOM 1735 O O . ALA A 1 220 ? -50.231 -8.449 70.809 1.00 54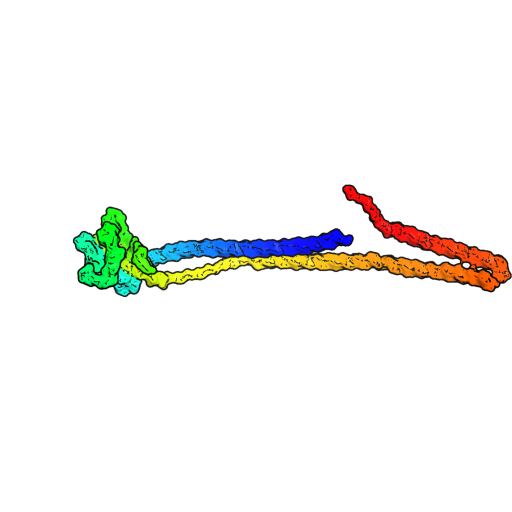.41 220 ALA A O 1
ATOM 1736 N N . HIS A 1 221 ? -49.122 -6.702 69.943 1.00 58.50 221 HIS A N 1
ATOM 1737 C CA . HIS A 1 221 ? -49.107 -5.950 71.197 1.00 58.50 221 HIS A CA 1
ATOM 1738 C C . HIS A 1 221 ? -50.509 -5.480 71.619 1.00 58.50 221 HIS A C 1
ATOM 1740 O O . HIS A 1 221 ? -50.877 -5.619 72.783 1.00 58.50 221 HIS A O 1
ATOM 1746 N N . LYS A 1 222 ? -51.327 -5.001 70.670 1.00 57.16 222 LYS A N 1
ATOM 1747 C CA . LYS A 1 222 ? -52.701 -4.535 70.940 1.00 57.16 222 LYS A CA 1
ATOM 1748 C C . LYS A 1 222 ? -53.688 -5.662 71.272 1.00 57.16 222 LYS A C 1
ATOM 1750 O O . LYS A 1 222 ? -54.702 -5.392 71.901 1.00 57.16 222 LYS A O 1
ATOM 1755 N N . LEU A 1 223 ? -53.394 -6.905 70.879 1.00 59.59 223 LEU A N 1
ATOM 1756 C CA . LEU A 1 223 ? -54.230 -8.082 71.159 1.00 59.59 223 LEU A CA 1
ATOM 1757 C C . LEU A 1 223 ? -53.902 -8.761 72.500 1.00 59.59 223 LEU A C 1
ATOM 1759 O O . LEU A 1 223 ? -54.737 -9.476 73.047 1.00 59.59 223 LEU A O 1
ATOM 1763 N N . ARG A 1 224 ? -52.705 -8.539 73.059 1.00 61.78 224 ARG A N 1
ATOM 1764 C CA . ARG A 1 224 ? -52.279 -9.186 74.311 1.00 61.78 224 ARG A CA 1
ATOM 1765 C C . ARG A 1 224 ? -53.037 -8.664 75.536 1.0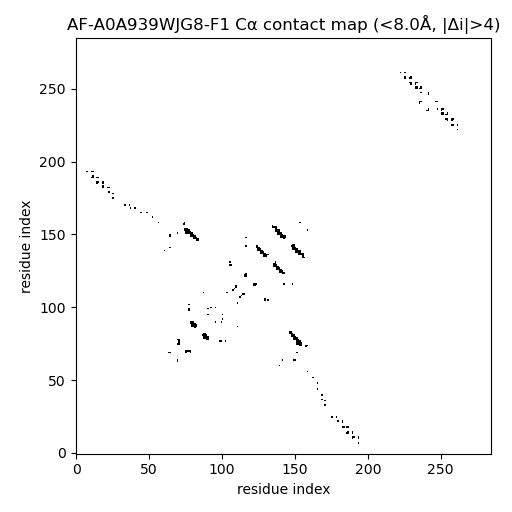0 61.78 224 ARG A C 1
ATOM 1767 O O . ARG A 1 224 ? -53.376 -9.444 76.417 1.00 61.78 224 ARG A O 1
ATOM 1774 N N . THR A 1 225 ? -53.309 -7.363 75.573 1.00 69.75 225 THR A N 1
ATOM 1775 C CA . THR A 1 225 ? -54.038 -6.690 76.659 1.00 69.75 225 THR A CA 1
ATOM 1776 C C . THR A 1 225 ? -55.502 -7.137 76.792 1.00 69.75 225 THR A C 1
ATOM 1778 O O . THR A 1 225 ? -55.873 -7.534 77.895 1.00 69.75 225 THR A O 1
ATOM 1781 N N . PRO A 1 226 ? -56.331 -7.158 75.725 1.00 68.88 226 PRO A N 1
ATOM 1782 C CA . PRO A 1 226 ? -57.719 -7.612 75.843 1.00 68.88 226 PRO A CA 1
ATOM 1783 C C . PRO A 1 226 ? -57.817 -9.097 76.219 1.00 68.88 226 PRO A C 1
ATOM 1785 O O . PRO A 1 226 ? -58.662 -9.485 77.023 1.00 68.88 226 PRO A O 1
ATOM 1788 N N . LEU A 1 227 ? -56.906 -9.931 75.703 1.00 68.25 227 LEU A N 1
ATOM 1789 C CA . LEU A 1 227 ? -56.858 -11.356 76.031 1.00 68.25 227 LEU A CA 1
ATOM 1790 C C . LEU A 1 227 ? -56.523 -11.600 77.513 1.00 68.25 227 LEU A C 1
ATOM 1792 O O . LEU A 1 227 ? -57.128 -12.466 78.140 1.00 68.25 227 LEU A O 1
ATOM 1796 N N . ALA A 1 228 ? -55.600 -10.817 78.083 1.00 72.44 228 ALA A N 1
ATOM 1797 C CA . ALA A 1 228 ? -55.264 -10.890 79.504 1.00 72.44 228 ALA A CA 1
ATOM 1798 C C . ALA A 1 228 ? -56.449 -10.494 80.404 1.00 72.44 228 ALA A C 1
ATOM 1800 O O . ALA A 1 228 ? -56.682 -11.144 81.420 1.00 72.44 228 ALA A O 1
ATOM 1801 N N . ASN A 1 229 ? -57.229 -9.481 80.011 1.00 67.00 229 ASN A N 1
ATOM 1802 C CA . ASN A 1 229 ? -58.419 -9.063 80.756 1.00 67.00 229 ASN A CA 1
ATOM 1803 C C . ASN A 1 229 ? -59.522 -10.126 80.722 1.00 67.00 229 ASN A C 1
ATOM 1805 O O . ASN A 1 229 ? -60.078 -10.451 81.766 1.00 67.00 229 ASN A O 1
ATOM 1809 N N . ILE A 1 230 ? -59.804 -10.718 79.554 1.00 71.50 230 ILE A N 1
ATOM 1810 C CA . ILE A 1 230 ? -60.758 -11.836 79.455 1.00 71.50 230 ILE A CA 1
ATOM 1811 C C . ILE A 1 230 ? -60.321 -12.980 80.369 1.00 71.50 230 ILE A C 1
ATOM 1813 O O . ILE A 1 230 ? -61.135 -13.501 81.126 1.00 71.50 230 ILE A O 1
ATOM 1817 N N . GLN A 1 231 ? -59.035 -13.335 80.342 1.00 72.94 231 GLN A N 1
ATOM 1818 C CA . GLN A 1 231 ? -58.506 -14.392 81.194 1.00 72.94 231 GLN A CA 1
ATOM 1819 C C . GLN A 1 231 ? -58.699 -14.069 82.684 1.00 72.94 231 GLN A C 1
ATOM 1821 O O . GLN A 1 231 ? -59.247 -14.900 83.406 1.00 72.94 231 GLN A O 1
ATOM 1826 N N . LEU A 1 232 ? -58.368 -12.848 83.115 1.00 76.94 232 LEU A N 1
ATOM 1827 C CA . LEU A 1 232 ? -58.564 -12.381 84.490 1.00 76.94 232 LEU A CA 1
ATOM 1828 C C . LEU A 1 232 ? -60.035 -12.463 84.937 1.00 76.94 232 LEU A C 1
ATOM 1830 O O . LEU A 1 232 ? -60.325 -13.015 85.996 1.00 76.94 232 LEU A O 1
ATOM 1834 N N . TYR A 1 233 ? -60.980 -11.967 84.132 1.00 68.12 233 TYR A N 1
ATOM 1835 C CA . TYR A 1 233 ? -62.405 -12.008 84.481 1.00 68.12 233 TYR A CA 1
ATOM 1836 C C . TYR A 1 233 ? -62.968 -13.434 84.475 1.00 68.12 233 TYR A C 1
ATOM 1838 O O . TYR A 1 233 ? -63.755 -13.795 85.351 1.00 68.12 233 TYR A O 1
ATOM 1846 N N . THR A 1 234 ? -62.526 -14.288 83.547 1.00 73.44 234 THR A N 1
ATOM 1847 C CA . THR A 1 234 ? -62.914 -15.707 83.564 1.00 73.44 234 THR A CA 1
ATOM 1848 C C . THR A 1 234 ? -62.358 -16.451 84.777 1.00 73.44 234 THR A C 1
ATOM 1850 O O . THR A 1 234 ? -63.023 -17.351 85.284 1.00 73.44 234 THR A O 1
ATOM 1853 N N . GLU A 1 235 ? -61.181 -16.069 85.278 1.00 76.62 235 GLU A N 1
ATOM 1854 C CA . GLU A 1 235 ? -60.584 -16.630 86.493 1.00 76.62 235 GLU A CA 1
ATOM 1855 C C . GLU A 1 235 ? -61.372 -16.211 87.743 1.00 76.62 235 GLU A C 1
ATOM 1857 O O . GLU A 1 235 ? -61.718 -17.071 88.549 1.00 76.62 235 GLU A O 1
ATOM 1862 N N . ILE A 1 236 ? -61.790 -14.942 87.839 1.00 78.31 236 ILE A N 1
ATOM 1863 C CA . ILE A 1 236 ? -62.670 -14.437 88.912 1.00 78.31 236 ILE A CA 1
ATOM 1864 C C . ILE A 1 236 ? -63.978 -15.242 88.990 1.00 78.31 236 ILE A C 1
ATOM 1866 O O . ILE A 1 236 ? -64.376 -15.694 90.068 1.00 78.31 236 ILE A O 1
ATOM 1870 N N . VAL A 1 237 ? -64.621 -15.484 87.844 1.00 74.06 237 VAL A N 1
ATOM 1871 C CA . VAL A 1 237 ? -65.872 -16.256 87.776 1.00 74.06 237 VAL A CA 1
ATOM 1872 C C . VAL A 1 237 ? -65.632 -17.743 88.071 1.00 74.06 237 VAL A C 1
ATOM 1874 O O . VAL A 1 237 ? -66.399 -18.356 88.817 1.00 74.06 237 VAL A O 1
ATOM 1877 N N . LYS A 1 238 ? -64.560 -18.339 87.529 1.00 75.12 238 LYS A N 1
ATOM 1878 C CA . LYS A 1 238 ? -64.241 -19.770 87.690 1.00 75.12 238 LYS A CA 1
ATOM 1879 C C . LYS A 1 238 ? -63.836 -20.127 89.121 1.00 75.12 238 LYS A C 1
ATOM 1881 O O . LYS A 1 238 ? -64.239 -21.176 89.618 1.00 75.12 238 LYS A O 1
ATOM 1886 N N . GLU A 1 239 ? -63.065 -19.269 89.781 1.00 81.56 239 GLU A N 1
ATOM 1887 C CA . GLU A 1 239 ? -62.614 -19.463 91.164 1.00 81.56 239 GLU A CA 1
ATOM 1888 C C . GLU A 1 239 ? -63.680 -19.071 92.203 1.00 81.56 239 GLU A C 1
ATOM 1890 O O . GLU A 1 239 ? -63.430 -19.181 93.401 1.00 81.56 239 GLU A O 1
ATOM 1895 N N . ARG A 1 240 ? -64.876 -18.641 91.762 1.00 70.88 240 ARG A N 1
ATOM 1896 C CA . ARG A 1 240 ? -65.952 -18.090 92.608 1.00 70.88 240 ARG A CA 1
ATOM 1897 C C . ARG A 1 240 ? -65.485 -16.934 93.497 1.00 70.88 240 ARG A C 1
ATOM 1899 O O . ARG A 1 240 ? -65.933 -16.790 94.630 1.00 70.88 240 ARG A O 1
ATOM 1906 N N . ARG A 1 241 ? -64.577 -16.105 92.982 1.00 68.38 241 ARG A N 1
ATOM 1907 C CA . ARG A 1 241 ? -64.017 -14.942 93.684 1.00 68.38 241 ARG A CA 1
ATOM 1908 C C . ARG A 1 241 ? -64.899 -13.707 93.494 1.00 68.38 241 ARG A C 1
ATOM 1910 O O . ARG A 1 241 ? -64.417 -12.666 93.064 1.00 68.38 241 ARG A O 1
ATOM 1917 N N . TYR A 1 242 ? -66.186 -13.855 93.786 1.00 74.56 242 TYR A N 1
ATOM 1918 C CA . TYR A 1 242 ? -67.192 -12.796 93.760 1.00 74.56 242 TYR A CA 1
ATOM 1919 C C . TYR A 1 242 ? -68.047 -12.899 95.028 1.00 74.56 242 TYR A C 1
ATOM 1921 O O . TYR A 1 242 ? -68.366 -14.005 95.471 1.00 74.56 242 TYR A O 1
ATOM 1929 N N . GLU A 1 243 ? -68.397 -11.767 95.634 1.00 72.56 243 GLU A N 1
ATOM 1930 C CA . GLU A 1 243 ? -69.159 -11.726 96.889 1.0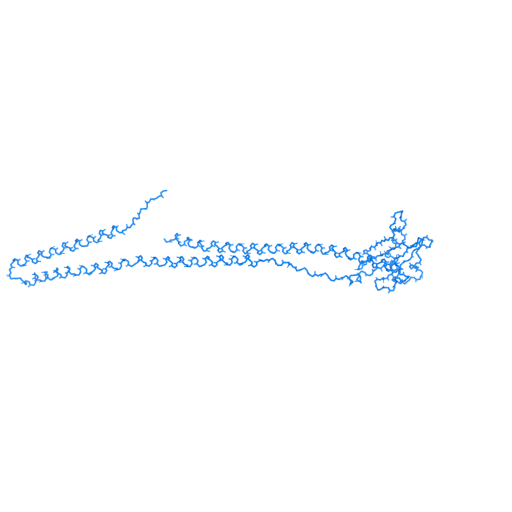0 72.56 243 GLU A CA 1
ATOM 1931 C C . GLU A 1 243 ? -70.670 -11.677 96.629 1.00 72.56 243 GLU A C 1
ATOM 1933 O O . GLU A 1 243 ? -71.468 -12.121 97.458 1.00 72.56 243 GLU A O 1
ATOM 1938 N N . THR A 1 244 ? -71.078 -11.201 95.448 1.00 77.38 244 THR A N 1
ATOM 1939 C CA . THR A 1 244 ? -72.487 -11.076 95.050 1.00 77.38 244 THR A CA 1
ATOM 1940 C C . THR A 1 244 ? -72.747 -11.608 93.640 1.00 77.38 244 THR A C 1
ATOM 1942 O O . THR A 1 244 ? -71.860 -11.627 92.787 1.00 77.38 244 THR A O 1
ATOM 1945 N N . GLU A 1 245 ? -73.986 -12.027 93.355 1.00 74.19 245 GLU A N 1
ATOM 1946 C CA . GLU A 1 245 ? -74.366 -12.420 91.986 1.00 74.19 245 GLU A CA 1
ATOM 1947 C C . GLU A 1 245 ? -74.257 -11.255 90.990 1.00 74.19 245 GLU A C 1
ATOM 1949 O O . GLU A 1 245 ? -73.962 -11.486 89.822 1.00 74.19 245 GLU A O 1
ATOM 1954 N N . SER A 1 246 ? -74.393 -10.011 91.464 1.00 73.75 246 SER A N 1
ATOM 1955 C CA . SER A 1 246 ? -74.200 -8.806 90.649 1.00 73.75 246 SER A CA 1
ATOM 1956 C C . SER A 1 246 ? -72.757 -8.659 90.151 1.00 73.75 246 SER A C 1
ATOM 1958 O O . SER A 1 246 ? -72.554 -8.296 88.999 1.00 73.75 246 SER A O 1
ATOM 1960 N N . GLU A 1 247 ? -71.754 -8.972 90.979 1.00 70.12 247 GLU A N 1
ATOM 1961 C CA . GLU A 1 247 ? -70.334 -8.921 90.582 1.00 70.12 247 GLU A CA 1
ATOM 1962 C C . GLU A 1 247 ? -69.964 -10.027 89.586 1.00 70.12 247 GLU A C 1
ATOM 1964 O O . GLU A 1 247 ? -69.129 -9.830 88.702 1.00 70.12 247 GLU A O 1
ATOM 1969 N N . ARG A 1 248 ? -70.598 -11.202 89.700 1.00 74.38 248 ARG A N 1
ATOM 1970 C CA . ARG A 1 248 ? -70.445 -12.283 88.716 1.00 74.38 248 ARG A CA 1
ATOM 1971 C C . ARG A 1 248 ? -70.969 -11.847 87.351 1.00 74.38 248 ARG A C 1
ATOM 1973 O O . ARG A 1 248 ? -70.306 -12.086 86.343 1.00 74.38 248 ARG A O 1
ATOM 1980 N N . ASP A 1 249 ? -72.150 -11.239 87.324 1.00 76.81 249 ASP A N 1
ATOM 1981 C CA . ASP A 1 249 ? -72.793 -10.821 86.082 1.00 76.81 249 ASP A CA 1
ATOM 1982 C C . ASP A 1 249 ? -72.034 -9.640 85.442 1.00 76.81 249 ASP A C 1
ATOM 1984 O O . ASP A 1 249 ? -71.800 -9.656 84.236 1.00 76.81 249 ASP A O 1
ATOM 1988 N N . GLU A 1 250 ? -71.497 -8.707 86.238 1.00 76.62 250 GLU A N 1
ATOM 1989 C CA . GLU A 1 250 ? -70.609 -7.636 85.758 1.00 76.62 250 GLU A CA 1
ATOM 1990 C C . GLU A 1 250 ? -69.294 -8.180 85.165 1.00 76.62 250 GLU A C 1
ATOM 1992 O O . GLU A 1 250 ? -68.843 -7.728 84.109 1.00 76.62 250 GLU A O 1
ATOM 1997 N N . ALA A 1 251 ? -68.693 -9.203 85.785 1.00 68.00 251 ALA A N 1
ATOM 1998 C CA . ALA A 1 251 ? -67.508 -9.868 85.241 1.00 68.00 251 ALA A CA 1
ATOM 1999 C C . ALA A 1 251 ? -67.804 -10.608 83.921 1.00 68.00 251 ALA A C 1
ATOM 2001 O O . ALA A 1 251 ? -66.974 -10.603 83.007 1.00 68.00 251 ALA A O 1
ATOM 2002 N N . LEU A 1 252 ? -68.983 -11.226 83.788 1.00 74.69 252 LEU A N 1
ATOM 2003 C CA . LEU A 1 252 ? -69.422 -11.873 82.547 1.00 74.69 252 LEU A CA 1
ATOM 2004 C C . LEU A 1 252 ? -69.704 -10.852 81.433 1.00 74.69 252 LEU A C 1
ATOM 2006 O O . LEU A 1 252 ? -69.293 -11.073 80.289 1.00 74.69 252 LEU A O 1
ATOM 2010 N N . ASP A 1 253 ? -70.319 -9.716 81.764 1.00 80.31 253 ASP A N 1
ATOM 2011 C CA . ASP A 1 253 ? -70.545 -8.612 80.827 1.00 80.31 253 ASP A CA 1
ATOM 2012 C C . ASP A 1 253 ? -69.224 -7.978 80.367 1.00 80.31 253 ASP A C 1
ATOM 2014 O O . ASP A 1 253 ? -69.057 -7.683 79.178 1.00 80.31 253 ASP A O 1
ATOM 2018 N N . ALA A 1 254 ? -68.235 -7.853 81.258 1.00 74.50 254 ALA A N 1
ATOM 2019 C CA . ALA A 1 254 ? -66.891 -7.392 80.909 1.00 74.50 254 ALA A CA 1
ATOM 2020 C C . ALA A 1 254 ? -66.184 -8.344 79.922 1.00 74.50 254 ALA A C 1
ATOM 2022 O O . ALA A 1 254 ? -65.581 -7.892 78.943 1.00 74.50 254 ALA A O 1
ATOM 2023 N N . VAL A 1 255 ? -66.307 -9.666 80.114 1.00 74.62 255 VAL A N 1
ATOM 2024 C CA . VAL A 1 255 ? -65.791 -10.676 79.167 1.00 74.62 255 VAL A CA 1
ATOM 2025 C C . VAL A 1 255 ? -66.480 -10.564 77.807 1.00 74.62 255 VAL A C 1
ATOM 2027 O O . VAL A 1 255 ? -65.811 -10.604 76.767 1.00 74.62 255 VAL A O 1
ATOM 2030 N N . ALA A 1 256 ? -67.806 -10.413 77.792 1.00 73.12 256 ALA A N 1
ATOM 2031 C CA . ALA A 1 256 ? -68.578 -10.276 76.561 1.00 73.12 256 ALA A CA 1
ATOM 2032 C C . ALA A 1 256 ? -68.224 -8.984 75.802 1.00 73.12 256 ALA A C 1
ATOM 2034 O O . ALA A 1 256 ? -68.075 -9.006 74.574 1.00 73.12 256 ALA A O 1
ATOM 2035 N N . GLY A 1 257 ? -68.032 -7.876 76.523 1.00 76.81 257 GLY A N 1
ATOM 2036 C CA . GLY A 1 257 ? -67.613 -6.590 75.972 1.00 76.81 257 GLY A CA 1
ATOM 2037 C C . GLY A 1 257 ? -66.225 -6.645 75.336 1.00 76.81 257 GLY A C 1
ATOM 2038 O O . GLY A 1 257 ? -66.057 -6.257 74.177 1.00 76.81 257 GLY A O 1
ATOM 2039 N N . GLU A 1 258 ? -65.239 -7.203 76.041 1.00 79.00 258 GLU A N 1
ATOM 2040 C CA . GLU A 1 258 ? -63.865 -7.262 75.534 1.00 79.00 258 GLU A CA 1
ATOM 2041 C C . GLU A 1 258 ? -63.710 -8.271 74.384 1.00 79.00 258 GLU A C 1
ATOM 2043 O O . GLU A 1 258 ? -62.950 -8.036 73.442 1.00 79.00 258 GLU A O 1
ATOM 2048 N N . SER A 1 259 ? -64.509 -9.344 74.380 1.00 73.38 259 SER A N 1
ATOM 2049 C CA . SER A 1 259 ? -64.593 -10.277 73.248 1.00 73.38 259 SER A CA 1
ATOM 2050 C C . SER A 1 259 ? -65.130 -9.591 71.988 1.00 73.38 259 SER A C 1
ATOM 2052 O O . SER A 1 259 ? -64.591 -9.781 70.897 1.00 73.38 259 SER A O 1
ATOM 2054 N N . ARG A 1 260 ? -66.158 -8.741 72.125 1.00 78.75 260 ARG A N 1
ATOM 2055 C CA . ARG A 1 260 ? -66.714 -7.961 71.006 1.00 78.75 260 ARG A CA 1
ATOM 2056 C C . ARG A 1 260 ? -65.700 -6.946 70.472 1.00 78.75 260 ARG A C 1
ATOM 2058 O O . ARG A 1 260 ? -65.541 -6.823 69.260 1.00 78.75 260 ARG A O 1
ATOM 2065 N N . ARG A 1 261 ? -64.953 -6.299 71.368 1.00 76.06 261 ARG A N 1
ATOM 2066 C CA . ARG A 1 261 ? -63.876 -5.361 71.025 1.00 76.06 261 ARG A CA 1
ATOM 2067 C C . ARG A 1 261 ? -62.710 -6.039 70.296 1.00 76.06 261 ARG A C 1
ATOM 2069 O O . ARG A 1 261 ? -62.166 -5.478 69.349 1.00 76.06 261 ARG A O 1
ATOM 2076 N N . LEU A 1 262 ? -62.347 -7.261 70.693 1.00 76.06 262 LEU A N 1
ATOM 2077 C CA . LEU A 1 262 ? -61.357 -8.090 69.993 1.00 76.06 262 LEU A CA 1
ATOM 2078 C C . LEU A 1 262 ? -61.789 -8.409 68.559 1.00 76.06 262 LEU A C 1
ATOM 2080 O O . LEU A 1 262 ? -60.980 -8.288 67.639 1.00 76.06 262 LEU A O 1
ATOM 2084 N N . VAL A 1 263 ? -63.059 -8.775 68.364 1.00 72.75 263 VAL A N 1
ATOM 2085 C CA . VAL A 1 263 ? -63.617 -9.042 67.030 1.00 72.75 263 VAL A CA 1
ATOM 2086 C C . VAL A 1 263 ? -63.566 -7.789 66.159 1.00 72.75 263 VAL A C 1
ATOM 2088 O O . VAL A 1 263 ? -63.129 -7.882 65.016 1.00 72.75 263 VAL A O 1
ATOM 2091 N N . GLU A 1 264 ? -63.928 -6.621 66.693 1.00 77.75 264 GLU A N 1
ATOM 2092 C CA . GLU A 1 264 ? -63.888 -5.348 65.963 1.00 77.75 264 GLU A CA 1
ATOM 2093 C C . GLU A 1 264 ? -62.459 -4.959 65.545 1.00 77.75 264 GLU A C 1
ATOM 2095 O O . GLU A 1 264 ? -62.226 -4.647 64.380 1.00 77.75 264 GLU A O 1
ATOM 2100 N N . ILE A 1 265 ? -61.475 -5.080 66.447 1.00 77.19 265 ILE A N 1
ATOM 2101 C CA . ILE A 1 265 ? -60.058 -4.793 66.149 1.00 77.19 265 ILE A CA 1
ATOM 2102 C C . ILE A 1 265 ? -59.507 -5.728 65.060 1.00 77.19 265 ILE A C 1
ATOM 2104 O O . ILE A 1 265 ? -58.698 -5.307 64.227 1.00 77.19 265 ILE A O 1
ATOM 2108 N N . VAL A 1 266 ? -59.904 -7.004 65.072 1.00 68.12 266 VAL A N 1
ATOM 2109 C CA . VAL A 1 266 ? -59.474 -7.986 64.068 1.00 68.12 266 VAL A CA 1
ATOM 2110 C C . VAL A 1 266 ? -60.168 -7.741 62.728 1.00 68.12 266 VAL A C 1
ATOM 2112 O O . VAL A 1 266 ? -59.489 -7.778 61.701 1.00 68.12 266 VAL A O 1
ATOM 2115 N N . LEU A 1 267 ? -61.475 -7.453 62.720 1.00 69.44 267 LEU A N 1
ATOM 2116 C CA . LEU A 1 267 ? -62.221 -7.155 61.494 1.00 69.44 267 LEU A CA 1
ATOM 2117 C C . LEU A 1 267 ? -61.733 -5.866 60.826 1.00 69.44 267 LEU A C 1
ATOM 2119 O O . LEU A 1 267 ? -61.513 -5.877 59.621 1.00 69.44 267 LEU A O 1
ATOM 2123 N N . ASP A 1 268 ? -61.515 -4.792 61.588 1.00 71.75 268 ASP A N 1
ATOM 2124 C CA . ASP A 1 268 ? -61.021 -3.506 61.074 1.00 71.75 268 ASP A CA 1
ATOM 2125 C C . ASP A 1 268 ? -59.643 -3.663 60.412 1.00 71.75 268 ASP A C 1
ATOM 2127 O O . ASP A 1 268 ? -59.425 -3.261 59.267 1.00 71.75 268 ASP A O 1
ATOM 2131 N N . LYS A 1 269 ? -58.719 -4.375 61.070 1.00 63.59 269 LYS A N 1
ATOM 2132 C CA . LYS A 1 269 ? -57.394 -4.665 60.499 1.00 63.59 269 LYS A CA 1
ATOM 2133 C C . LYS A 1 269 ? -57.445 -5.613 59.300 1.00 63.59 269 LYS A C 1
ATOM 2135 O O . LYS A 1 269 ? -56.661 -5.434 58.368 1.00 63.59 269 LYS A O 1
ATOM 2140 N N . ALA A 1 270 ? -58.320 -6.618 59.310 1.00 61.94 270 ALA A N 1
ATOM 2141 C CA . ALA A 1 270 ? -58.501 -7.522 58.174 1.00 61.94 270 ALA A CA 1
ATOM 2142 C C . ALA A 1 270 ? -59.100 -6.786 56.964 1.00 61.94 270 ALA A C 1
ATOM 2144 O O . ALA A 1 270 ? -58.651 -6.999 55.840 1.00 61.94 270 ALA A O 1
ATOM 2145 N N . LEU A 1 271 ? -60.044 -5.872 57.202 1.00 58.38 271 LEU A N 1
ATOM 2146 C CA . LEU A 1 271 ? -60.638 -5.008 56.186 1.00 58.38 271 LEU A CA 1
ATOM 2147 C C . LEU A 1 271 ? -59.584 -4.075 55.573 1.00 58.38 271 LEU A C 1
ATOM 2149 O O . LEU A 1 271 ? -59.462 -4.020 54.352 1.00 58.38 271 LEU A O 1
ATOM 2153 N N . PHE A 1 272 ? -58.743 -3.438 56.393 1.00 55.84 272 PHE A N 1
ATOM 2154 C CA . PHE A 1 272 ? -57.604 -2.647 55.910 1.00 55.84 272 PHE A CA 1
ATOM 2155 C C . PHE A 1 272 ? -56.592 -3.479 55.104 1.00 55.84 272 PHE A C 1
ATOM 2157 O O . PHE A 1 272 ? -56.115 -3.023 54.071 1.00 55.84 272 PHE A O 1
ATOM 2164 N N . GLY A 1 273 ? -56.292 -4.714 55.521 1.00 58.06 273 GLY A N 1
ATOM 2165 C CA . GLY A 1 273 ? -55.381 -5.605 54.790 1.00 58.06 273 GLY A CA 1
ATOM 2166 C C . GLY A 1 273 ? -55.909 -6.078 53.428 1.00 58.06 273 GLY A C 1
ATOM 2167 O O . GLY A 1 273 ? -55.120 -6.446 52.558 1.00 58.06 273 GLY A O 1
ATOM 2168 N N . VAL A 1 274 ? -57.230 -6.066 53.232 1.00 56.72 274 VAL A N 1
ATOM 2169 C CA . VAL A 1 274 ? -57.876 -6.342 51.939 1.00 56.72 274 VAL A CA 1
ATOM 2170 C C . VAL A 1 274 ? -57.936 -5.081 51.072 1.00 56.72 274 VAL A C 1
ATOM 2172 O O . VAL A 1 274 ? -57.692 -5.171 49.871 1.00 56.72 274 VAL A O 1
ATOM 2175 N N . LEU A 1 275 ? -58.199 -3.912 51.666 1.00 54.25 275 LEU A N 1
ATOM 2176 C CA . LEU A 1 275 ? -58.259 -2.626 50.959 1.00 54.25 275 LEU A CA 1
ATOM 2177 C C . LEU A 1 275 ? -56.879 -2.096 50.521 1.00 54.25 275 LEU A C 1
ATOM 2179 O O . LEU A 1 275 ? -56.800 -1.366 49.539 1.00 54.25 275 LEU A O 1
ATOM 2183 N N . ASP A 1 276 ? -55.797 -2.488 51.199 1.00 49.31 276 ASP A N 1
ATOM 2184 C CA . ASP A 1 276 ? -54.411 -2.117 50.857 1.00 49.31 276 ASP A CA 1
ATOM 2185 C C . ASP A 1 276 ? -53.762 -3.064 49.821 1.00 49.31 276 ASP A C 1
ATOM 2187 O O . ASP A 1 276 ? -52.554 -3.027 49.590 1.00 49.31 276 ASP A O 1
ATOM 2191 N N . GLN A 1 277 ? -54.543 -3.938 49.170 1.00 48.22 277 GLN A N 1
ATOM 2192 C CA . GLN A 1 277 ? -54.104 -4.602 47.940 1.00 48.22 277 GLN A CA 1
ATOM 2193 C C . GLN A 1 277 ? -54.423 -3.691 46.745 1.00 48.22 277 GLN A C 1
ATOM 2195 O O . GLN A 1 277 ? -55.568 -3.684 46.289 1.00 48.22 277 GLN A O 1
ATOM 2200 N N . PRO A 1 278 ? -53.455 -2.929 46.192 1.00 40.03 278 PRO A N 1
ATOM 2201 C CA . PRO A 1 278 ? -53.700 -2.183 44.967 1.00 40.03 278 PRO A CA 1
ATOM 2202 C C . PRO A 1 278 ? -54.059 -3.171 43.854 1.00 40.03 278 PRO A C 1
ATOM 2204 O O . PRO A 1 278 ? -53.363 -4.170 43.640 1.00 40.03 278 PRO A O 1
ATOM 2207 N N . GLY A 1 279 ? -55.181 -2.890 43.193 1.00 44.19 279 GLY A N 1
ATOM 2208 C CA . GLY A 1 279 ? -55.855 -3.752 42.233 1.00 44.19 279 GLY A CA 1
ATOM 2209 C C . GLY A 1 279 ? -54.921 -4.523 41.301 1.00 44.19 279 GLY A C 1
ATOM 2210 O O . GLY A 1 279 ? -54.164 -3.960 40.510 1.00 44.19 279 GLY A O 1
ATOM 2211 N N . LYS A 1 280 ? -55.053 -5.851 41.338 1.00 44.59 280 LYS A N 1
ATOM 2212 C CA . LYS A 1 280 ? -54.912 -6.664 40.131 1.00 44.59 280 LYS A CA 1
ATOM 2213 C C . LYS A 1 280 ? -56.202 -6.518 39.328 1.00 44.59 280 LYS A C 1
ATOM 2215 O O . LYS A 1 280 ? -57.081 -7.364 39.415 1.00 44.59 280 LYS A O 1
ATOM 2220 N N . GLU A 1 281 ? -56.276 -5.453 38.551 1.00 39.59 281 GLU A N 1
ATOM 2221 C CA . GLU A 1 281 ? -57.213 -5.301 37.441 1.00 39.59 281 GLU A CA 1
ATOM 2222 C C . GLU A 1 281 ? -56.297 -5.004 36.243 1.00 39.59 281 GLU A C 1
ATOM 2224 O O . GLU A 1 281 ? -55.604 -3.994 36.218 1.00 39.59 281 GLU A O 1
ATOM 2229 N N . SER A 1 282 ? -55.907 -5.970 35.408 1.00 42.94 282 SER A N 1
ATOM 2230 C CA . SER A 1 282 ? -56.734 -6.649 34.407 1.00 42.94 282 SER A CA 1
ATOM 2231 C C . SER A 1 282 ? -57.716 -5.710 33.721 1.00 42.94 282 SER A C 1
ATOM 2233 O O . SER A 1 282 ? -58.915 -5.917 33.816 1.00 42.94 282 SER A O 1
ATOM 2235 N N . ASP A 1 283 ? -57.199 -4.728 32.988 1.00 38.69 283 ASP A N 1
ATOM 2236 C CA . ASP A 1 283 ? -57.757 -4.456 31.669 1.00 38.69 283 ASP A CA 1
ATOM 2237 C C . ASP A 1 283 ? -56.747 -3.726 30.781 1.00 38.69 283 ASP A C 1
ATOM 2239 O O . ASP A 1 283 ? -56.172 -2.719 31.178 1.00 38.69 283 ASP A O 1
ATOM 2243 N N . HIS A 1 284 ? -56.475 -4.306 29.616 1.00 35.97 284 HIS A N 1
ATOM 2244 C CA . HIS A 1 284 ? -56.358 -3.624 28.328 1.00 35.97 284 HIS A CA 1
ATOM 2245 C C . HIS A 1 284 ? -56.139 -4.708 27.272 1.00 35.97 284 HIS A C 1
ATOM 2247 O O . HIS A 1 284 ? -55.051 -5.279 27.134 1.00 35.97 284 HIS A O 1
ATOM 2253 N N . ALA A 1 285 ? -57.264 -5.020 26.628 1.00 35.25 285 ALA A N 1
ATOM 2254 C CA . ALA A 1 285 ? -57.371 -5.581 25.291 1.00 35.25 285 ALA A CA 1
ATOM 2255 C C . ALA A 1 285 ? -56.512 -4.826 24.262 1.00 35.25 285 ALA A C 1
ATOM 2257 O O . ALA A 1 285 ? -56.238 -3.621 24.479 1.00 35.25 285 ALA A O 1
#

Radius of gyration: 55.36 Å; Cα contacts (8 Å, |Δi|>4): 199; chains: 1; bounding box: 113×31×144 Å

Mean predicted aligned error: 18.86 Å

Nearest PDB structures (foldseek):
  1x04-assembly1_A-2  TM=4.783E-01  e=9.888E+00  Homo sapiens

Secondary structure (DSSP, 8-state):
-HHHHHHHHHHHHHHHHHHHHHHHHHHHHHHHHHHHHHHHHHHHHHHHHHHHHHHHHHHHHHHHTTSS-GGGSTTEEEEEEEETTTEEEES-GGG--HHHHHHHHHTHIIIII--GGGSTT--SEEEEEE--SSS-EEEEEEEETTTEEEEEEE-HHHHHHHSPPPPPP------HHHHHHHHHHHHHHHHHHHHHHHHHHHHHHHHHTTHHHHHHHHHHHHHHHHHHHHHHHHHHHHTT--SSHHHHHHHHHHHHHHHHHHHHHHHHHHHHHHHTS--------

Foldseek 3Di:
DVVVVVVLVCLQVVLVVVLVVLVVVLVVVVVVVVVVVQVVCVVVLVVVLVVVLVVVVVVVQVVLVVDPCSVVDPFFQDKWKAAPVPQTPPPDPVPDDPSRVVVCVQCVCCRPPNPQCPDPPRDQKDWDWGPPDDQIKIKIWGDDPNRMIMITIGDVVVSVVPRDDDDDDDDDDDPSVVSNVVSVVSSVVSVVVSVVVVVVVVVVVVVVVVVPPVVVVVLVVVLVVLVVLLVVLVCCLVVVVDPDPVSNVVSVVSNVVSVVVSVVSVVVVVVVVVVPPDDPDDDDD

Sequence (285 aa):
MRKIVLVYLLMIALPAVLVALGGLHLVRREVLRLHQDEQAHAAQAGTRLVARAQKELLETARRLAAEPSPSDDRLVRNTFEWTGQDGLVRPRRETATRAELDFLNRFSGFLTMRQPWLARNAPDEGWKATDHGPHGELLYWRRRGAGRVVGFELRMQEVANRLPPEKPYVADTCPVWLIGGCLVALLVLSLVGGGAGLLLFARNARQESRHKTELVTQAAHKLRTPLANIQLYTEIVKERRYETESERDEALDAVAGESRRLVEIVLDKALFGVLDQPGKESDHA